Protein AF-A0A9E2RRW8-F1 (afdb_monomer)

Structure (mmCIF, N/CA/C/O backbone):
data_AF-A0A9E2RRW8-F1
#
_entry.id   AF-A0A9E2RRW8-F1
#
loop_
_atom_site.group_PDB
_atom_site.id
_atom_site.type_symbol
_atom_site.label_atom_id
_atom_site.label_alt_id
_atom_site.label_comp_id
_atom_site.label_asym_id
_atom_site.label_entity_id
_atom_site.label_seq_id
_atom_site.pdbx_PDB_ins_code
_atom_site.Cartn_x
_atom_site.Cartn_y
_atom_site.Cartn_z
_atom_site.occupancy
_atom_site.B_iso_or_equiv
_atom_site.auth_seq_id
_atom_site.auth_comp_id
_atom_site.auth_asym_id
_atom_site.auth_atom_id
_atom_site.pdbx_PDB_model_num
ATOM 1 N N . MET A 1 1 ? -9.088 4.750 24.047 1.00 45.56 1 MET A N 1
ATOM 2 C CA . MET A 1 1 ? -8.202 5.749 23.419 1.00 45.56 1 MET A CA 1
ATOM 3 C C . MET A 1 1 ? -8.628 5.926 21.975 1.00 45.56 1 MET A C 1
ATOM 5 O O . MET A 1 1 ? -8.613 4.964 21.215 1.00 45.56 1 MET A O 1
ATOM 9 N N . GLN A 1 2 ? -9.127 7.110 21.627 1.00 54.91 2 GLN A N 1
ATOM 10 C CA . GLN A 1 2 ? -9.438 7.444 20.241 1.00 54.91 2 GLN A CA 1
ATOM 11 C C . GLN A 1 2 ? -8.102 7.643 19.518 1.00 54.91 2 GLN A C 1
ATOM 13 O O . GLN A 1 2 ? -7.279 8.427 19.978 1.00 54.91 2 GLN A O 1
ATOM 18 N N . LEU A 1 3 ? -7.857 6.900 18.434 1.00 60.56 3 LEU A N 1
ATOM 19 C CA . LEU A 1 3 ? -6.721 7.168 17.545 1.00 60.56 3 LEU A CA 1
ATOM 20 C C . LEU A 1 3 ? -6.702 8.665 17.210 1.00 60.56 3 LEU A C 1
ATOM 22 O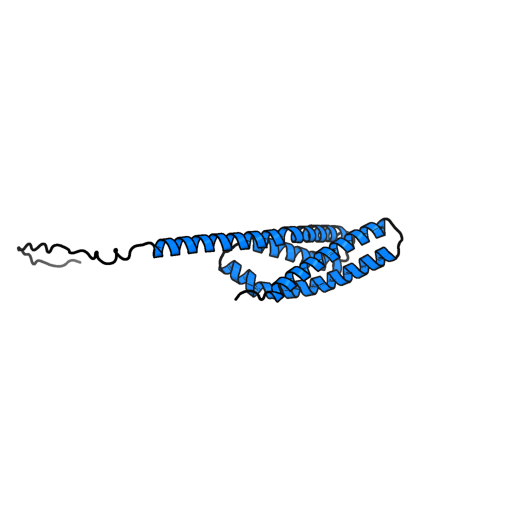 O . LEU A 1 3 ? -7.705 9.173 16.698 1.00 60.56 3 LEU A O 1
ATOM 26 N N . LYS A 1 4 ? -5.593 9.349 17.527 1.00 74.19 4 LYS A N 1
ATOM 27 C CA . LYS A 1 4 ? -5.417 10.781 17.247 1.00 74.19 4 LYS A CA 1
ATOM 28 C C . LYS A 1 4 ? -5.732 11.032 15.770 1.00 74.19 4 LYS A C 1
ATOM 30 O O . LYS A 1 4 ? -5.293 10.263 14.913 1.00 74.19 4 LYS A O 1
ATOM 35 N N . LYS A 1 5 ? -6.505 12.086 15.473 1.00 78.88 5 LYS A N 1
ATOM 36 C CA . LYS A 1 5 ? -6.924 12.419 14.097 1.00 78.88 5 LYS A CA 1
ATOM 37 C C . LYS A 1 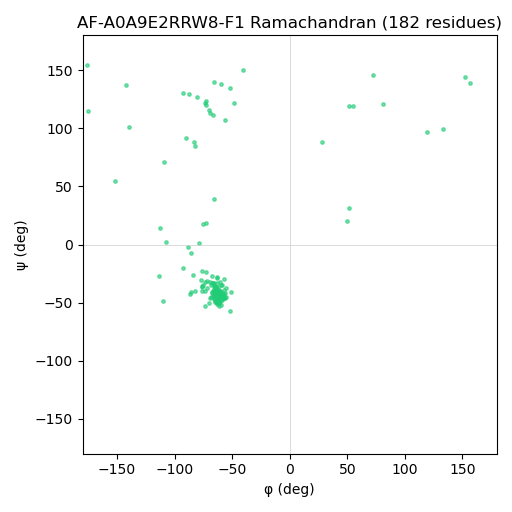5 ? -5.728 12.465 13.142 1.00 78.88 5 LYS A C 1
ATOM 39 O O . LYS A 1 5 ? -5.820 11.890 12.064 1.00 78.88 5 LYS A O 1
ATOM 44 N N . SER A 1 6 ? -4.605 13.032 13.583 1.00 82.44 6 SER A N 1
ATOM 45 C CA . SER A 1 6 ? -3.372 13.136 12.797 1.00 82.44 6 SER A CA 1
ATOM 46 C C . SER A 1 6 ? -2.866 11.778 12.310 1.00 82.44 6 SER A C 1
ATOM 48 O O . SER A 1 6 ? -2.613 11.623 11.128 1.00 82.44 6 SER A O 1
ATOM 50 N N . PHE A 1 7 ? -2.831 10.756 13.171 1.00 84.62 7 PHE A N 1
ATOM 51 C CA . PHE A 1 7 ? -2.356 9.422 12.782 1.00 84.62 7 PHE A CA 1
ATOM 52 C C . PHE A 1 7 ? -3.263 8.754 11.740 1.00 84.62 7 PHE A C 1
ATOM 54 O O . PHE A 1 7 ? -2.788 8.086 10.827 1.00 84.62 7 PHE A O 1
ATOM 61 N N . ARG A 1 8 ? -4.583 8.967 11.833 1.00 84.38 8 ARG A N 1
ATOM 62 C CA . ARG A 1 8 ? -5.527 8.467 10.820 1.00 84.38 8 ARG A CA 1
ATOM 63 C C . ARG A 1 8 ? -5.317 9.150 9.473 1.00 84.38 8 ARG A C 1
ATOM 65 O O . ARG A 1 8 ? -5.325 8.475 8.452 1.00 84.38 8 ARG A O 1
ATOM 72 N N . VAL A 1 9 ? -5.124 10.470 9.487 1.00 87.06 9 VAL A N 1
ATOM 73 C CA . VAL A 1 9 ? -4.834 11.247 8.276 1.00 87.06 9 VAL A CA 1
ATOM 74 C C . VAL A 1 9 ? -3.514 10.791 7.659 1.00 87.06 9 VAL A C 1
ATOM 76 O O . VAL A 1 9 ? -3.482 10.571 6.458 1.00 87.06 9 VAL A O 1
ATOM 79 N N . SER A 1 10 ? -2.470 10.550 8.459 1.00 89.38 10 SER A N 1
ATOM 80 C CA . SER A 1 10 ? -1.188 10.033 7.966 1.00 89.38 10 SER A CA 1
ATOM 81 C C . SER A 1 10 ? -1.324 8.674 7.281 1.00 89.38 10 SER A C 1
ATOM 83 O O . SER A 1 10 ? -0.756 8.485 6.212 1.00 89.38 10 SER A O 1
ATOM 85 N N . ILE A 1 11 ? -2.112 7.747 7.841 1.00 88.50 11 ILE A N 1
ATOM 86 C CA . ILE A 1 11 ? -2.381 6.452 7.195 1.00 88.50 11 ILE A CA 1
ATOM 87 C C . ILE A 1 11 ? -3.085 6.660 5.852 1.00 88.50 11 ILE A C 1
ATOM 89 O O . ILE A 1 11 ? -2.655 6.107 4.844 1.00 88.50 11 ILE A O 1
ATOM 93 N N . TYR A 1 12 ? -4.149 7.465 5.814 1.00 88.56 12 TYR A N 1
ATOM 94 C CA . TYR A 1 12 ? -4.888 7.703 4.571 1.00 88.56 12 TYR A CA 1
ATOM 95 C C . TYR A 1 12 ? -4.039 8.414 3.519 1.00 88.56 12 TYR A C 1
ATOM 97 O O . TYR A 1 12 ? -4.092 8.036 2.354 1.00 88.56 12 TYR A O 1
ATOM 105 N N . ALA A 1 13 ? -3.224 9.385 3.929 1.00 91.69 13 ALA A N 1
ATOM 106 C CA . ALA A 1 13 ? -2.286 10.067 3.052 1.00 91.69 13 ALA A CA 1
ATOM 107 C C . ALA A 1 13 ? -1.246 9.091 2.487 1.00 91.69 13 ALA A C 1
ATOM 109 O O . ALA A 1 13 ? -1.032 9.083 1.281 1.00 91.69 13 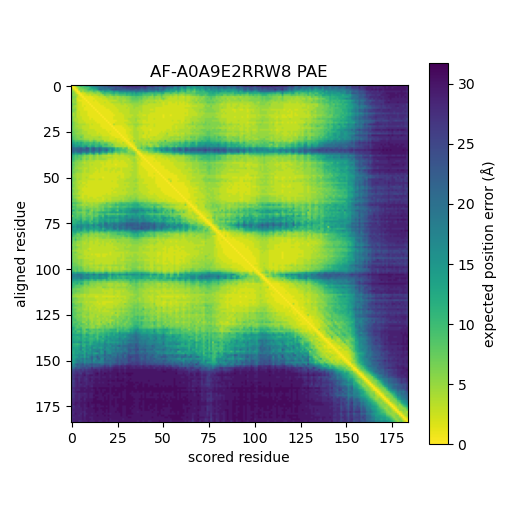ALA A O 1
ATOM 110 N N . ALA A 1 14 ? -0.663 8.221 3.320 1.00 92.50 14 ALA A N 1
ATOM 111 C CA . ALA A 1 14 ? 0.299 7.220 2.864 1.00 92.50 14 ALA A CA 1
ATOM 112 C C . ALA A 1 14 ? -0.324 6.280 1.820 1.00 92.50 14 ALA A C 1
ATOM 114 O O . ALA A 1 14 ? 0.204 6.158 0.719 1.00 92.50 14 ALA A O 1
ATOM 115 N N . PHE A 1 15 ? -1.484 5.680 2.115 1.00 90.06 15 PHE A N 1
ATOM 116 C CA . PHE A 1 15 ? -2.171 4.796 1.165 1.00 90.06 15 PHE A CA 1
ATOM 117 C C . PHE A 1 15 ? -2.603 5.518 -0.118 1.00 90.06 15 PHE A C 1
ATOM 119 O O . PHE A 1 15 ? -2.520 4.931 -1.198 1.00 90.06 15 PHE A O 1
ATOM 126 N N . ALA A 1 16 ? -3.021 6.784 -0.028 1.00 91.94 16 ALA A N 1
ATOM 127 C CA . ALA A 1 16 ? -3.329 7.594 -1.201 1.00 91.94 16 ALA A CA 1
ATOM 128 C C . ALA A 1 16 ? -2.077 7.804 -2.065 1.00 91.94 16 ALA A C 1
ATOM 130 O O . ALA A 1 16 ? -2.107 7.497 -3.251 1.00 91.94 16 ALA A O 1
ATOM 131 N N . VAL A 1 17 ? -0.958 8.235 -1.475 1.00 93.56 17 VAL A N 1
ATOM 132 C CA . VAL A 1 17 ? 0.304 8.445 -2.204 1.00 93.56 17 VAL A CA 1
ATOM 133 C C . VAL A 1 17 ? 0.817 7.142 -2.821 1.00 93.56 17 VAL A C 1
ATOM 135 O O . VAL A 1 17 ? 1.208 7.149 -3.984 1.00 93.56 17 VAL A O 1
ATOM 138 N N . LEU A 1 18 ? 0.755 6.012 -2.109 1.00 92.62 18 LEU A N 1
ATOM 139 C CA . LEU A 1 18 ? 1.090 4.684 -2.647 1.00 92.62 18 LEU A CA 1
ATOM 140 C C . LEU A 1 18 ? 0.240 4.330 -3.875 1.00 92.62 18 LEU A C 1
ATOM 142 O O . LEU A 1 18 ? 0.770 3.885 -4.891 1.00 92.62 18 LEU A O 1
ATOM 146 N N . SER A 1 19 ? -1.068 4.573 -3.798 1.00 91.00 19 SER A N 1
ATOM 147 C CA . SER A 1 19 ? -1.999 4.259 -4.886 1.00 91.00 19 SER A CA 1
ATOM 148 C C . SER A 1 19 ? -1.778 5.163 -6.100 1.00 91.00 19 SER A C 1
ATOM 150 O O . SER A 1 19 ? -1.701 4.670 -7.223 1.00 91.00 19 SER A O 1
ATOM 152 N N . LEU A 1 20 ? -1.628 6.476 -5.883 1.00 93.38 20 LEU A N 1
ATOM 153 C CA . LEU A 1 20 ? -1.371 7.433 -6.961 1.00 93.38 20 LEU A CA 1
ATOM 154 C C . LEU A 1 20 ? -0.012 7.181 -7.616 1.00 93.38 20 LEU A C 1
ATOM 156 O O . LEU A 1 20 ? 0.058 7.089 -8.836 1.00 93.38 20 LEU A O 1
ATOM 160 N N . SER A 1 21 ? 1.053 7.024 -6.828 1.00 93.81 21 SER A N 1
ATOM 161 C CA . SER A 1 21 ? 2.393 6.746 -7.366 1.00 93.81 21 SER A CA 1
ATOM 162 C C . SER A 1 21 ? 2.431 5.438 -8.158 1.00 93.81 21 SER A C 1
ATOM 164 O O . SER A 1 21 ? 3.017 5.411 -9.236 1.00 93.81 21 SER A O 1
ATOM 166 N N . GLY A 1 22 ? 1.750 4.383 -7.692 1.00 89.31 22 GLY A N 1
ATOM 167 C CA . GLY A 1 22 ? 1.636 3.121 -8.427 1.00 89.31 22 GLY A CA 1
ATOM 168 C C . GLY A 1 22 ? 0.856 3.256 -9.741 1.00 89.31 22 GLY A C 1
ATOM 169 O O . GLY A 1 22 ? 1.284 2.733 -10.768 1.00 89.31 22 GLY A O 1
ATOM 170 N N . ALA A 1 23 ? -0.252 4.004 -9.742 1.00 91.06 23 ALA A N 1
ATOM 171 C CA . ALA A 1 23 ? -1.049 4.245 -10.946 1.00 91.06 23 ALA A CA 1
ATOM 172 C C . ALA A 1 23 ? -0.293 5.081 -11.993 1.00 91.06 23 ALA A C 1
ATOM 174 O O . ALA A 1 23 ? -0.292 4.739 -13.176 1.00 91.06 23 ALA A O 1
ATOM 175 N N . VAL A 1 24 ? 0.389 6.148 -11.560 1.00 92.12 24 VAL A N 1
ATOM 176 C CA . VAL A 1 24 ? 1.210 6.987 -12.449 1.00 92.12 24 VAL A CA 1
ATOM 177 C C . VAL A 1 24 ? 2.402 6.192 -12.977 1.00 92.12 24 VAL A C 1
ATOM 179 O O . VAL A 1 24 ? 2.711 6.288 -14.162 1.00 92.12 24 VAL A O 1
ATOM 182 N N . TRP A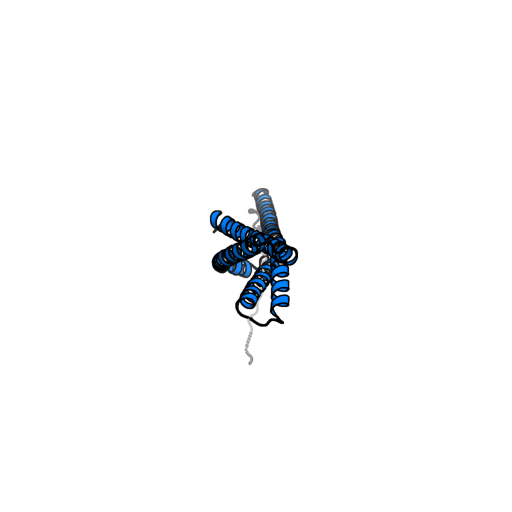 1 25 ? 3.036 5.362 -12.142 1.00 92.44 25 TRP A N 1
ATOM 183 C CA . TRP A 1 25 ? 4.100 4.460 -12.581 1.00 92.44 25 TRP A CA 1
ATOM 184 C C . TRP A 1 25 ? 3.619 3.491 -13.666 1.00 92.44 25 TRP A C 1
ATOM 186 O O . TRP A 1 25 ? 4.282 3.361 -14.690 1.00 92.44 25 TRP A O 1
ATOM 196 N N . PHE A 1 26 ? 2.458 2.854 -13.477 1.00 89.00 26 PHE A N 1
ATOM 197 C CA . PHE A 1 26 ? 1.888 1.928 -14.458 1.00 89.00 26 PHE A CA 1
ATOM 198 C C . PHE A 1 26 ? 1.631 2.618 -15.802 1.00 89.00 26 PHE A C 1
ATOM 200 O O . PHE A 1 26 ? 2.025 2.100 -16.846 1.00 89.00 26 PHE A O 1
ATOM 207 N N . LEU A 1 27 ? 1.041 3.819 -15.773 1.00 88.94 27 LEU A N 1
ATOM 208 C CA . LEU A 1 27 ? 0.795 4.614 -16.975 1.00 88.94 27 LEU A CA 1
ATOM 209 C C . LEU A 1 27 ? 2.102 5.023 -17.671 1.00 88.94 27 LEU A C 1
ATOM 211 O O . LEU A 1 27 ? 2.217 4.898 -18.887 1.00 88.94 27 LEU A O 1
ATOM 215 N N . ALA A 1 28 ? 3.101 5.469 -16.906 1.00 88.00 28 ALA A N 1
ATOM 216 C CA . ALA A 1 28 ? 4.403 5.844 -17.446 1.00 88.00 28 ALA A CA 1
ATOM 217 C C . ALA A 1 28 ? 5.143 4.642 -18.047 1.00 88.00 28 ALA A C 1
ATOM 219 O O . ALA A 1 28 ? 5.731 4.760 -19.119 1.00 88.00 28 ALA A O 1
ATOM 220 N N . ASN A 1 29 ? 5.077 3.478 -17.395 1.00 85.81 29 ASN A N 1
ATOM 221 C CA . ASN A 1 29 ? 5.683 2.251 -17.898 1.00 85.81 29 ASN A CA 1
ATOM 222 C C . ASN A 1 29 ? 5.013 1.786 -19.199 1.00 85.81 29 ASN A C 1
ATOM 224 O O . ASN A 1 29 ? 5.710 1.448 -20.149 1.00 85.81 29 ASN A O 1
ATOM 228 N N . TRP A 1 30 ? 3.681 1.847 -19.270 1.00 85.69 30 TRP A N 1
ATOM 229 C CA . TRP A 1 30 ? 2.931 1.562 -20.495 1.00 85.69 30 TRP A CA 1
ATOM 230 C C . TRP A 1 30 ? 3.312 2.512 -21.638 1.00 85.69 30 TRP A C 1
ATOM 232 O O . TRP A 1 30 ? 3.566 2.088 -22.763 1.00 85.69 30 TRP A O 1
ATOM 242 N N . GLN A 1 31 ? 3.408 3.811 -21.352 1.00 86.81 31 GLN A N 1
ATOM 243 C CA . GLN A 1 31 ? 3.722 4.817 -22.363 1.00 86.81 31 GLN A CA 1
ATOM 244 C C . GLN A 1 31 ? 5.186 4.764 -22.832 1.00 86.81 31 GLN A C 1
ATOM 246 O O . GLN A 1 31 ? 5.466 5.042 -24.001 1.00 86.81 31 GLN A O 1
ATOM 251 N N . LYS A 1 32 ? 6.114 4.362 -21.953 1.00 81.62 32 LYS A N 1
ATOM 252 C CA . LYS A 1 32 ? 7.518 4.078 -22.292 1.00 81.62 32 LYS A CA 1
ATOM 253 C C . LYS A 1 32 ? 7.639 2.957 -23.329 1.00 81.62 32 LYS A C 1
ATOM 255 O O . LYS A 1 32 ? 8.545 2.992 -24.151 1.00 81.62 32 LYS A O 1
ATOM 260 N N . ASP A 1 33 ? 6.756 1.963 -23.293 1.00 78.88 33 ASP A N 1
ATOM 261 C CA . ASP A 1 33 ? 6.792 0.856 -24.257 1.00 78.88 33 ASP A CA 1
ATOM 262 C C . ASP A 1 33 ? 6.235 1.267 -25.634 1.00 78.88 33 ASP A C 1
ATOM 264 O O . ASP A 1 33 ? 6.612 0.689 -26.650 1.00 78.88 33 ASP A O 1
ATOM 268 N N . LEU A 1 34 ? 5.397 2.309 -25.684 1.00 79.25 34 LEU A N 1
ATOM 269 C CA . LEU A 1 34 ? 4.825 2.860 -26.920 1.00 79.25 34 LEU A CA 1
ATOM 270 C C . LEU A 1 34 ? 5.641 4.012 -27.528 1.00 79.25 34 LEU A C 1
ATOM 272 O O . LEU A 1 34 ? 5.456 4.341 -28.697 1.00 79.25 34 LEU A O 1
ATOM 276 N N . SER A 1 35 ? 6.503 4.669 -26.747 1.00 73.88 35 SER A N 1
ATOM 277 C CA . SER A 1 35 ? 7.244 5.861 -27.176 1.00 73.88 35 SER A CA 1
ATOM 278 C C . SER A 1 35 ? 8.669 5.884 -26.622 1.00 73.88 35 SER A C 1
ATOM 280 O O . SER A 1 35 ? 8.889 5.646 -25.440 1.00 73.88 35 SER A O 1
ATOM 282 N N . THR A 1 36 ? 9.648 6.253 -27.451 1.00 68.31 36 THR A N 1
ATOM 283 C CA . THR A 1 36 ? 11.077 6.364 -27.085 1.00 68.31 36 THR A CA 1
ATOM 284 C C . THR A 1 36 ? 11.417 7.613 -26.254 1.00 68.31 36 THR A C 1
ATOM 286 O O . THR A 1 36 ? 12.576 8.007 -26.161 1.00 68.31 36 THR A O 1
ATOM 289 N N . GLY A 1 37 ? 10.422 8.260 -25.641 1.00 72.94 37 GLY A N 1
ATOM 290 C CA . GLY A 1 37 ? 10.608 9.505 -24.896 1.00 72.94 37 GLY A CA 1
ATOM 291 C C . GLY A 1 37 ? 11.305 9.300 -23.547 1.00 72.94 37 GLY A C 1
ATOM 292 O O . GLY A 1 37 ? 10.774 8.624 -22.666 1.00 72.94 37 GLY A O 1
ATOM 293 N N . GLU A 1 38 ? 12.443 9.970 -23.348 1.00 84.75 38 GLU A N 1
ATOM 294 C CA . GLU A 1 38 ? 13.230 9.971 -22.100 1.00 84.75 38 GLU A CA 1
ATOM 295 C C . GLU A 1 38 ? 12.411 10.430 -20.874 1.00 84.75 38 GLU A C 1
ATOM 297 O O . GLU A 1 38 ? 12.590 9.935 -19.760 1.00 84.75 38 GLU A O 1
ATOM 302 N N . ILE A 1 39 ? 11.421 11.304 -21.093 1.00 88.00 39 ILE A N 1
ATOM 303 C CA . ILE A 1 39 ? 10.50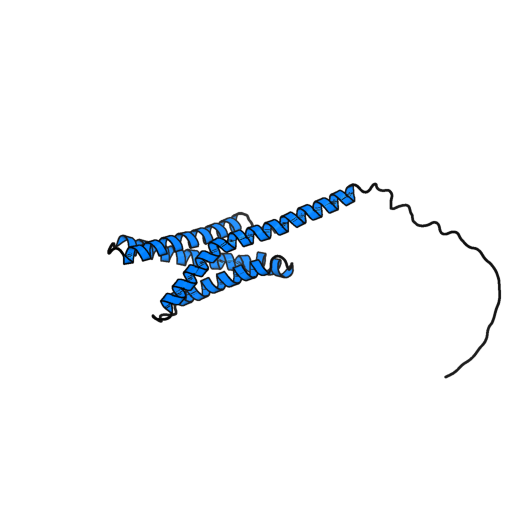8 11.812 -20.058 1.00 88.00 39 ILE A CA 1
ATOM 304 C C . ILE A 1 39 ? 9.760 10.664 -19.360 1.00 88.00 39 ILE A C 1
ATOM 306 O O . ILE A 1 39 ? 9.661 10.652 -18.134 1.00 88.00 39 ILE A O 1
ATOM 310 N N . TRP A 1 40 ? 9.263 9.668 -20.102 1.00 88.50 40 TRP A N 1
ATOM 311 C CA . TRP A 1 40 ? 8.496 8.560 -19.515 1.00 88.50 40 TRP A CA 1
ATOM 312 C C . TRP A 1 40 ? 9.367 7.641 -18.659 1.00 88.50 40 TRP A C 1
ATOM 314 O O . TRP A 1 40 ? 8.905 7.141 -17.632 1.00 88.50 40 TRP A O 1
ATOM 324 N N . GLN A 1 41 ? 10.642 7.479 -19.026 1.00 87.62 41 GLN A N 1
ATOM 325 C CA . GLN A 1 41 ? 11.615 6.756 -18.207 1.00 87.62 41 GLN A CA 1
ATOM 326 C C . GLN A 1 41 ? 11.881 7.485 -16.887 1.00 87.62 41 GLN A C 1
ATOM 328 O O . GLN A 1 41 ? 11.840 6.863 -15.825 1.00 87.62 41 GLN A O 1
ATOM 333 N N . GLN A 1 42 ? 12.085 8.805 -16.935 1.00 90.31 42 GLN A N 1
ATOM 334 C CA . GLN A 1 42 ? 12.298 9.621 -15.737 1.00 90.31 42 GLN A CA 1
ATOM 335 C C . GLN A 1 42 ? 11.065 9.627 -14.824 1.00 90.31 42 GLN A C 1
ATOM 337 O O . GLN A 1 42 ? 11.195 9.472 -13.609 1.00 90.31 42 GLN A O 1
ATOM 342 N N . VAL A 1 43 ? 9.858 9.748 -15.387 1.00 91.44 43 VAL A N 1
ATOM 343 C CA . VAL A 1 43 ? 8.607 9.677 -14.615 1.00 91.44 43 VAL A CA 1
ATOM 344 C C . VAL A 1 43 ? 8.464 8.310 -13.948 1.00 91.44 43 VAL A C 1
ATOM 346 O O . VAL A 1 43 ? 8.194 8.256 -12.748 1.00 91.44 43 VAL A O 1
ATOM 349 N N . ALA A 1 44 ? 8.693 7.212 -14.674 1.00 89.44 44 ALA A N 1
ATOM 350 C CA . ALA A 1 44 ? 8.641 5.871 -14.097 1.00 89.44 44 ALA A CA 1
ATOM 351 C C . ALA A 1 44 ? 9.670 5.704 -12.962 1.00 89.44 44 ALA A C 1
ATOM 353 O O . ALA A 1 44 ? 9.324 5.229 -11.882 1.00 89.44 44 ALA A O 1
ATOM 354 N N . ALA A 1 45 ? 10.913 6.156 -13.144 1.00 90.69 45 ALA A N 1
ATOM 355 C CA . ALA A 1 45 ? 11.936 6.082 -12.100 1.00 90.69 45 ALA A CA 1
ATOM 356 C C . ALA A 1 45 ? 11.558 6.899 -10.848 1.00 90.69 45 ALA A C 1
ATOM 358 O O . ALA A 1 45 ? 11.593 6.383 -9.727 1.00 90.69 45 ALA A O 1
ATOM 359 N N . ASN A 1 46 ? 11.121 8.148 -11.031 1.00 93.19 46 ASN A N 1
ATOM 360 C CA . ASN A 1 46 ? 10.735 9.035 -9.932 1.00 93.19 46 ASN A CA 1
ATOM 361 C C . ASN A 1 46 ? 9.511 8.517 -9.169 1.00 93.19 46 ASN A C 1
ATOM 363 O O . ASN A 1 46 ? 9.493 8.535 -7.937 1.00 93.19 46 ASN A O 1
ATOM 367 N N . MET A 1 47 ? 8.497 8.017 -9.880 1.00 93.06 47 MET A N 1
ATOM 368 C CA . MET A 1 47 ? 7.318 7.434 -9.241 1.00 93.06 47 MET A CA 1
ATOM 369 C C . MET A 1 47 ? 7.663 6.168 -8.466 1.00 93.06 47 MET A C 1
ATOM 371 O O . MET A 1 47 ? 7.147 5.991 -7.366 1.00 93.06 47 MET A O 1
ATOM 375 N N . LEU A 1 48 ? 8.568 5.326 -8.977 1.00 92.06 48 LEU A N 1
ATOM 376 C CA . LEU A 1 48 ? 9.015 4.129 -8.266 1.00 92.06 48 LEU A CA 1
ATOM 377 C C . LEU A 1 48 ? 9.767 4.482 -6.974 1.00 92.06 48 LEU A C 1
ATOM 379 O O . LEU A 1 48 ? 9.543 3.855 -5.939 1.00 92.06 48 LEU A O 1
ATOM 383 N N . MET A 1 49 ? 10.601 5.525 -7.006 1.00 93.62 49 MET A N 1
ATOM 384 C CA . MET A 1 49 ? 11.300 6.043 -5.827 1.00 93.62 49 MET A CA 1
ATOM 385 C C . MET A 1 49 ? 10.322 6.579 -4.769 1.00 93.62 49 MET A C 1
ATOM 387 O O . MET A 1 49 ? 10.418 6.208 -3.597 1.00 93.62 49 MET A O 1
ATOM 391 N N . ILE A 1 50 ? 9.345 7.403 -5.172 1.00 94.75 50 ILE A N 1
ATOM 392 C CA . ILE A 1 50 ? 8.303 7.913 -4.263 1.00 94.75 50 ILE A CA 1
ATOM 393 C C . ILE A 1 50 ? 7.462 6.761 -3.706 1.00 94.75 50 ILE A C 1
ATOM 395 O O . ILE A 1 50 ? 7.162 6.740 -2.509 1.00 94.75 50 ILE A O 1
ATOM 399 N N . HIS A 1 51 ? 7.106 5.789 -4.546 1.00 94.69 51 HIS A N 1
ATOM 400 C CA . HIS A 1 51 ? 6.329 4.620 -4.152 1.00 94.69 51 HIS A CA 1
ATOM 401 C C . HIS A 1 51 ? 7.074 3.790 -3.103 1.00 94.69 51 HIS A C 1
ATOM 403 O O . HIS A 1 51 ? 6.528 3.523 -2.034 1.00 94.69 51 HIS A O 1
ATOM 409 N N . GLY A 1 52 ? 8.343 3.456 -3.360 1.00 92.50 52 GLY A N 1
ATOM 410 C CA . GLY A 1 52 ? 9.197 2.719 -2.428 1.00 92.50 52 GLY A CA 1
ATOM 411 C C . GLY A 1 52 ? 9.400 3.455 -1.101 1.00 92.50 52 GLY A C 1
ATOM 412 O O . GLY A 1 52 ? 9.215 2.865 -0.036 1.00 92.50 52 GLY A O 1
ATOM 413 N N . GLY A 1 53 ? 9.692 4.760 -1.139 1.00 94.31 53 GLY A N 1
ATOM 414 C CA . GLY A 1 53 ? 9.831 5.576 0.072 1.00 94.31 53 GLY A CA 1
ATOM 415 C C . GLY A 1 53 ? 8.538 5.642 0.894 1.00 94.31 53 GLY A C 1
ATOM 416 O O . GLY A 1 53 ? 8.544 5.461 2.113 1.00 94.31 53 GLY A O 1
ATOM 417 N N . THR A 1 54 ? 7.398 5.815 0.222 1.00 94.19 54 THR A N 1
ATOM 418 C CA . THR A 1 54 ? 6.080 5.829 0.872 1.00 94.19 54 THR A CA 1
ATOM 419 C C . THR A 1 54 ? 5.707 4.447 1.419 1.00 94.19 54 THR A C 1
ATOM 421 O O . THR A 1 54 ? 5.115 4.362 2.494 1.00 94.19 54 THR A O 1
ATOM 424 N N . ALA A 1 55 ? 6.093 3.360 0.744 1.00 93.25 55 ALA A N 1
ATOM 425 C CA . ALA A 1 55 ? 5.884 1.992 1.217 1.00 93.25 55 ALA A CA 1
ATOM 426 C C . ALA A 1 55 ? 6.578 1.743 2.563 1.00 93.25 55 ALA A C 1
ATOM 428 O O . ALA A 1 55 ? 5.968 1.177 3.471 1.00 93.25 55 ALA A O 1
ATOM 429 N N . MET A 1 56 ? 7.808 2.237 2.738 1.00 94.12 56 MET A N 1
ATOM 430 C CA . MET A 1 56 ? 8.524 2.141 4.017 1.00 94.12 56 MET A CA 1
ATOM 431 C C . MET A 1 56 ? 7.791 2.891 5.136 1.00 94.12 56 MET A C 1
ATOM 433 O O . MET A 1 56 ? 7.604 2.356 6.230 1.00 94.12 56 MET A O 1
ATOM 437 N N . LEU A 1 57 ? 7.295 4.101 4.857 1.00 93.56 57 LEU A N 1
ATOM 438 C CA . LEU A 1 57 ? 6.478 4.853 5.815 1.00 93.56 57 LEU A CA 1
ATOM 439 C C . LEU A 1 57 ? 5.170 4.123 6.152 1.00 93.56 57 LEU A C 1
ATOM 441 O O . LEU A 1 57 ? 4.777 4.062 7.318 1.00 93.56 57 LEU A O 1
ATOM 445 N N . ALA A 1 58 ? 4.504 3.537 5.156 1.00 92.00 58 ALA A N 1
ATOM 446 C CA . ALA A 1 58 ? 3.282 2.771 5.368 1.00 92.00 58 ALA A CA 1
ATOM 447 C C . ALA A 1 58 ? 3.527 1.530 6.236 1.00 92.00 58 ALA A C 1
ATOM 449 O O . ALA A 1 58 ? 2.730 1.270 7.135 1.00 92.00 58 ALA A O 1
ATOM 450 N N . LEU A 1 59 ? 4.641 0.815 6.047 1.00 92.12 59 LEU A N 1
ATOM 451 C CA . LEU A 1 59 ? 5.034 -0.310 6.902 1.00 92.12 59 LEU A CA 1
ATOM 452 C C . LEU A 1 59 ? 5.183 0.102 8.370 1.00 92.12 59 LEU A C 1
ATOM 454 O O . LEU A 1 59 ? 4.650 -0.575 9.251 1.00 92.12 59 LEU A O 1
ATOM 458 N N . LEU A 1 60 ? 5.834 1.238 8.640 1.00 91.94 60 LEU A N 1
ATOM 459 C CA . LEU A 1 60 ? 5.963 1.775 9.999 1.00 91.94 60 LEU A CA 1
ATOM 460 C C . LEU A 1 60 ? 4.594 2.115 10.607 1.00 91.94 60 LEU A C 1
ATOM 462 O O . LEU A 1 60 ? 4.305 1.757 11.752 1.00 91.94 60 LEU A O 1
ATOM 466 N N . LEU A 1 61 ? 3.721 2.768 9.833 1.00 89.94 61 LEU A N 1
ATOM 467 C CA . LEU A 1 61 ? 2.371 3.127 10.274 1.00 89.94 61 LEU A CA 1
ATOM 468 C C . LEU A 1 61 ? 1.497 1.890 10.531 1.00 89.94 61 LEU A C 1
ATOM 470 O O . LEU A 1 61 ? 0.782 1.846 11.535 1.00 89.94 61 LEU A O 1
ATOM 474 N N . ILE A 1 62 ? 1.562 0.878 9.662 1.00 87.88 62 ILE A N 1
ATOM 475 C CA . ILE A 1 62 ? 0.861 -0.402 9.830 1.00 87.88 62 ILE A CA 1
ATOM 476 C C . ILE A 1 62 ? 1.386 -1.120 11.076 1.00 87.88 62 ILE A C 1
ATOM 478 O O . ILE A 1 62 ? 0.583 -1.562 11.898 1.00 87.88 62 ILE A O 1
ATOM 482 N N . GLY A 1 63 ? 2.707 -1.170 11.271 1.00 86.69 63 GLY A N 1
ATOM 483 C CA . GLY A 1 63 ? 3.334 -1.740 12.465 1.00 86.69 63 GLY A CA 1
ATOM 484 C C . GLY A 1 63 ? 2.821 -1.098 13.756 1.00 86.69 63 GLY A C 1
ATOM 485 O O . GLY A 1 63 ? 2.415 -1.795 14.686 1.00 86.69 63 GLY A O 1
ATOM 486 N N . ALA A 1 64 ? 2.722 0.233 13.781 1.00 86.44 64 ALA A N 1
ATOM 487 C CA . ALA A 1 64 ? 2.147 0.973 14.904 1.00 86.44 64 ALA A CA 1
ATOM 488 C C . ALA A 1 64 ? 0.629 0.743 15.080 1.00 86.44 64 ALA A C 1
ATOM 490 O O . ALA A 1 64 ? 0.099 0.849 16.190 1.00 86.44 64 ALA A O 1
ATOM 491 N N . LEU A 1 65 ? -0.092 0.410 14.004 1.00 83.69 65 LEU A N 1
ATOM 492 C CA . LEU A 1 65 ? -1.536 0.167 14.026 1.00 83.69 65 LEU A CA 1
ATOM 493 C C . LEU A 1 65 ? -1.901 -1.208 14.617 1.00 83.69 65 LEU A C 1
ATOM 495 O O . LEU A 1 65 ? -2.959 -1.335 15.243 1.00 83.69 65 LEU A O 1
ATOM 499 N N . ILE A 1 66 ? -1.039 -2.219 14.467 1.00 81.19 66 ILE A N 1
ATOM 500 C CA . ILE A 1 66 ? -1.258 -3.597 14.949 1.00 81.19 66 ILE A CA 1
ATOM 501 C C . ILE A 1 66 ? -1.658 -3.659 16.441 1.00 81.19 66 ILE A C 1
ATOM 503 O O . ILE A 1 66 ? -2.746 -4.173 16.735 1.00 81.19 66 ILE A O 1
ATOM 507 N N . PRO A 1 67 ? -0.881 -3.121 17.406 1.00 78.31 67 PRO A N 1
ATOM 508 C CA . PRO A 1 67 ? -1.221 -3.224 18.830 1.00 78.31 67 PRO A CA 1
ATOM 509 C C . PRO A 1 67 ? -2.498 -2.456 19.198 1.00 78.31 67 PRO A C 1
ATOM 511 O O . PRO A 1 67 ? -3.263 -2.881 20.066 1.00 78.31 67 PRO A O 1
ATOM 514 N N . VAL A 1 68 ? -2.766 -1.337 18.520 1.00 75.81 68 VAL A N 1
ATOM 515 C CA . VAL A 1 68 ? -3.878 -0.437 18.857 1.00 75.81 68 VAL A CA 1
ATOM 516 C C . VAL A 1 68 ? -5.208 -0.928 18.282 1.00 75.81 68 VAL A C 1
ATOM 518 O O . VAL A 1 68 ? -6.248 -0.827 18.942 1.00 75.81 68 VAL A O 1
ATOM 521 N N . HIS A 1 69 ? -5.191 -1.437 17.050 1.00 78.06 69 HIS A N 1
ATOM 522 C CA . HIS A 1 69 ? -6.396 -1.764 16.294 1.00 78.06 69 HIS A CA 1
ATOM 523 C C . HIS A 1 69 ? -6.595 -3.270 16.128 1.00 78.06 69 HIS A C 1
ATOM 525 O O . HIS A 1 69 ? -7.676 -3.776 16.439 1.00 78.06 69 HIS A O 1
ATOM 531 N N . LEU A 1 70 ? -5.556 -3.993 15.703 1.00 72.00 70 LEU A N 1
ATOM 532 C CA . LEU A 1 70 ? -5.666 -5.409 15.360 1.00 72.00 70 LEU A CA 1
ATOM 533 C C . LEU A 1 70 ? -5.810 -6.281 16.613 1.00 72.00 70 LEU A C 1
ATOM 535 O O . LEU A 1 70 ? -6.800 -6.999 16.736 1.00 72.00 70 LEU A O 1
ATOM 539 N N . LEU A 1 71 ? -4.906 -6.156 17.592 1.00 75.88 71 LEU A N 1
ATOM 540 C CA . LEU A 1 71 ? -4.969 -6.947 18.835 1.00 75.88 71 LEU A CA 1
ATOM 541 C C . LEU A 1 71 ? -6.268 -6.684 19.611 1.00 75.88 71 LEU A C 1
ATOM 543 O O . LEU A 1 71 ? -6.922 -7.603 20.111 1.00 75.88 71 LEU A O 1
ATOM 547 N N . ARG A 1 72 ? -6.686 -5.417 19.671 1.00 71.25 72 ARG A N 1
ATOM 548 C CA . ARG A 1 72 ? -7.919 -5.005 20.349 1.00 71.25 72 ARG A CA 1
ATOM 549 C C . ARG A 1 72 ? -9.174 -5.508 19.628 1.00 71.25 72 ARG A C 1
ATOM 551 O O . ARG A 1 72 ? -10.089 -6.013 20.283 1.00 71.25 72 ARG A O 1
ATOM 558 N N . GLY A 1 73 ? -9.229 -5.382 18.301 1.00 68.25 73 GLY A N 1
ATOM 559 C CA . GLY A 1 73 ? -10.340 -5.878 17.481 1.00 68.25 73 GLY A CA 1
ATOM 560 C C . GLY A 1 73 ? -10.469 -7.399 17.556 1.00 68.25 73 GLY A C 1
ATOM 561 O O . GLY A 1 73 ? -11.569 -7.928 17.752 1.00 68.25 73 GLY A O 1
ATOM 562 N N . TRP A 1 74 ? -9.330 -8.096 17.537 1.00 67.50 74 TRP A N 1
ATOM 563 C CA . TRP A 1 74 ? -9.263 -9.547 17.669 1.00 67.50 74 TRP A CA 1
ATOM 564 C C . TRP A 1 74 ? -9.781 -10.024 19.027 1.00 67.50 74 TRP A C 1
ATOM 566 O O . TRP A 1 74 ? -10.592 -10.956 19.076 1.00 67.50 74 TRP A O 1
ATOM 576 N N . ARG A 1 75 ? -9.389 -9.362 20.126 1.00 66.19 75 ARG A N 1
ATOM 577 C CA . ARG A 1 75 ? -9.847 -9.694 21.487 1.00 66.19 75 ARG A CA 1
ATOM 578 C C . ARG A 1 75 ? -11.337 -9.416 21.690 1.00 66.19 75 ARG A C 1
ATOM 580 O O . ARG A 1 75 ? -12.014 -10.185 22.358 1.00 66.19 75 ARG A O 1
ATOM 587 N N . SER A 1 76 ? -11.874 -8.391 21.029 1.00 66.62 76 SER A N 1
ATOM 588 C CA . SER A 1 76 ? -13.309 -8.071 21.041 1.00 66.62 76 SER A CA 1
ATOM 589 C C . SER A 1 76 ? -14.164 -8.960 20.114 1.00 66.62 76 SER A C 1
ATOM 591 O O . SER A 1 76 ? -15.366 -8.711 20.006 1.00 66.62 76 SER A O 1
ATOM 593 N N . ARG A 1 77 ? -13.570 -9.939 19.405 1.00 65.69 77 ARG A N 1
ATOM 594 C CA . ARG A 1 77 ? -14.195 -10.737 18.321 1.00 65.69 77 ARG A CA 1
ATOM 595 C C . ARG A 1 77 ? -14.918 -9.906 17.248 1.00 65.69 77 ARG A C 1
ATOM 597 O O . ARG A 1 77 ? -15.764 -10.430 16.531 1.00 65.69 77 ARG A O 1
ATOM 604 N N . ARG A 1 78 ? -14.604 -8.617 17.121 1.00 62.19 78 ARG A N 1
ATOM 605 C CA . ARG A 1 78 ? -15.344 -7.706 16.245 1.00 62.19 78 ARG A CA 1
ATOM 606 C C . ARG A 1 78 ? -14.675 -7.653 14.874 1.00 62.19 78 ARG A C 1
ATOM 608 O O . ARG A 1 78 ? -13.465 -7.463 14.802 1.00 62.19 78 ARG A O 1
ATOM 615 N N . ASN A 1 79 ? -15.468 -7.816 13.815 1.00 64.12 79 ASN A N 1
ATOM 616 C CA . ASN A 1 79 ? -15.077 -7.627 12.416 1.00 64.12 79 ASN A CA 1
ATOM 617 C C . ASN A 1 79 ? -13.790 -8.375 11.974 1.00 64.12 79 ASN A C 1
ATOM 619 O O . ASN A 1 79 ? -13.057 -7.896 11.105 1.00 64.12 79 ASN A O 1
ATOM 623 N N . ARG A 1 80 ? -13.514 -9.553 12.569 1.00 72.81 80 ARG A N 1
ATOM 624 C CA . ARG A 1 80 ? -12.274 -10.339 12.371 1.00 72.81 80 ARG A CA 1
ATOM 625 C C . ARG A 1 80 ? -12.011 -10.698 10.913 1.00 72.81 80 ARG A C 1
ATOM 627 O O . ARG A 1 80 ? -10.868 -10.635 10.487 1.00 72.81 80 ARG A O 1
ATOM 634 N N . VAL A 1 81 ? -13.060 -11.043 10.167 1.00 75.44 81 VAL A N 1
ATOM 635 C CA . VAL A 1 81 ? -12.945 -11.444 8.757 1.00 75.44 81 VAL A CA 1
ATOM 636 C C . VAL A 1 81 ? -12.413 -10.284 7.921 1.00 75.44 81 VAL A C 1
ATOM 638 O O . VAL A 1 81 ? -11.400 -10.427 7.249 1.00 75.44 81 VAL A O 1
ATOM 641 N N . SER A 1 82 ? -13.025 -9.104 8.034 1.00 79.75 82 SER A N 1
ATOM 642 C CA . SER A 1 82 ? -12.571 -7.933 7.276 1.00 79.75 82 SER A CA 1
ATOM 643 C C . SER A 1 82 ? -11.152 -7.493 7.666 1.00 79.75 82 SER A C 1
ATOM 645 O O . SER A 1 82 ? -10.377 -7.102 6.802 1.00 79.75 82 SER A O 1
ATOM 647 N N . GLY A 1 83 ? -10.789 -7.594 8.952 1.00 80.25 83 GLY A N 1
ATOM 648 C CA . GLY A 1 83 ? -9.433 -7.302 9.417 1.00 80.25 83 GLY A CA 1
ATOM 649 C C . GLY A 1 83 ? -8.408 -8.311 8.897 1.00 80.25 83 GLY A C 1
ATOM 650 O O . GLY A 1 83 ? -7.338 -7.907 8.456 1.00 80.25 83 GLY A O 1
ATOM 651 N N . ALA A 1 84 ? -8.748 -9.604 8.889 1.00 84.31 84 ALA A N 1
ATOM 652 C CA . ALA A 1 84 ? -7.897 -10.655 8.340 1.00 84.31 84 ALA A CA 1
ATOM 653 C C . ALA A 1 84 ? -7.657 -10.453 6.840 1.00 84.31 84 ALA A C 1
ATOM 655 O O . ALA A 1 84 ? -6.511 -10.495 6.414 1.00 84.31 84 ALA A O 1
ATOM 656 N N . VAL A 1 85 ? -8.698 -10.125 6.066 1.00 86.81 85 VAL A N 1
ATOM 657 C CA . VAL A 1 85 ? -8.568 -9.815 4.630 1.00 86.81 85 VAL A CA 1
ATOM 658 C C . VAL A 1 85 ? -7.592 -8.657 4.396 1.00 86.81 85 VAL A C 1
ATOM 660 O O . VAL A 1 85 ? -6.706 -8.768 3.550 1.00 86.81 85 VAL A O 1
ATOM 663 N N . VAL A 1 86 ? -7.701 -7.570 5.171 1.00 86.88 86 VAL A N 1
ATOM 664 C CA . VAL A 1 86 ? -6.786 -6.418 5.062 1.00 86.88 86 VAL A CA 1
ATOM 665 C C . VAL A 1 86 ? -5.350 -6.795 5.445 1.00 86.88 86 VAL A C 1
ATOM 667 O O . VAL A 1 86 ? -4.408 -6.342 4.799 1.00 86.88 86 VAL A O 1
ATOM 670 N N . VAL A 1 87 ? -5.154 -7.630 6.467 1.00 88.88 87 VAL A N 1
ATOM 671 C CA . VAL A 1 87 ? -3.814 -8.114 6.837 1.00 88.88 87 VAL A CA 1
ATOM 672 C C . VAL A 1 87 ? -3.234 -8.977 5.720 1.00 88.88 87 VAL A C 1
ATOM 674 O O . VAL A 1 87 ? -2.128 -8.702 5.269 1.00 88.88 87 VAL A O 1
ATOM 677 N N . THR A 1 88 ? -3.992 -9.952 5.219 1.00 90.81 88 THR A N 1
ATOM 678 C CA . THR A 1 88 ? -3.550 -10.861 4.156 1.00 90.81 88 THR A CA 1
ATOM 679 C C . THR A 1 88 ? -3.152 -10.105 2.894 1.00 90.81 88 THR A C 1
ATOM 681 O O . THR A 1 88 ? -2.072 -10.354 2.364 1.00 90.81 88 THR A O 1
ATOM 684 N N . ILE A 1 89 ? -3.964 -9.150 2.428 1.00 91.56 89 ILE A N 1
ATOM 685 C CA . ILE A 1 89 ? -3.636 -8.397 1.209 1.00 91.56 89 ILE A CA 1
ATOM 686 C C . ILE A 1 89 ? -2.376 -7.536 1.388 1.00 91.56 89 ILE A C 1
ATOM 688 O O . ILE A 1 89 ? -1.557 -7.455 0.477 1.00 91.56 89 ILE A O 1
ATOM 692 N N . ASN A 1 90 ? -2.162 -6.960 2.579 1.00 91.81 90 ASN A N 1
ATOM 693 C CA . ASN A 1 90 ? -0.927 -6.234 2.884 1.00 91.81 90 ASN A CA 1
ATOM 694 C C . ASN A 1 90 ? 0.278 -7.183 2.937 1.00 91.81 90 ASN A C 1
ATOM 696 O O . ASN A 1 90 ? 1.326 -6.857 2.392 1.00 91.81 90 ASN A O 1
ATOM 700 N N . THR A 1 91 ? 0.141 -8.375 3.524 1.00 92.81 91 THR A N 1
ATOM 701 C CA . THR A 1 91 ? 1.206 -9.389 3.514 1.00 92.81 91 THR A CA 1
ATOM 702 C C . THR A 1 91 ? 1.582 -9.794 2.089 1.00 92.81 91 THR A C 1
ATOM 704 O O . THR A 1 91 ? 2.769 -9.867 1.779 1.00 92.81 91 THR A O 1
ATOM 707 N N . VAL A 1 92 ? 0.599 -9.994 1.204 1.00 93.38 92 VAL A N 1
ATOM 708 C CA . VAL A 1 92 ? 0.844 -10.293 -0.217 1.00 93.38 92 VAL A CA 1
ATOM 709 C C . VAL A 1 92 ? 1.577 -9.140 -0.904 1.00 93.38 92 VAL A C 1
ATOM 711 O O . VAL A 1 92 ? 2.553 -9.384 -1.611 1.00 93.38 92 VAL A O 1
ATOM 714 N N . LEU A 1 93 ? 1.174 -7.886 -0.670 1.00 93.00 93 LEU A N 1
ATOM 715 C CA . LEU A 1 93 ? 1.869 -6.709 -1.208 1.00 93.00 93 LEU A CA 1
ATOM 716 C C . LEU A 1 93 ? 3.331 -6.637 -0.757 1.00 93.00 93 LEU A C 1
ATOM 718 O O . LEU A 1 93 ? 4.209 -6.390 -1.578 1.00 93.00 93 LEU A O 1
ATOM 722 N N . ILE A 1 94 ? 3.604 -6.898 0.522 1.00 93.31 94 ILE A N 1
ATOM 723 C CA . ILE A 1 94 ? 4.964 -6.879 1.078 1.00 93.31 94 ILE A CA 1
ATOM 724 C C . ILE A 1 94 ? 5.811 -8.002 0.476 1.00 93.31 94 ILE A C 1
ATOM 726 O O . ILE A 1 94 ? 6.932 -7.759 0.035 1.00 93.31 94 ILE A O 1
ATOM 730 N N . ALA A 1 95 ? 5.271 -9.222 0.420 1.00 93.25 95 ALA A N 1
ATOM 731 C CA . ALA A 1 95 ? 5.974 -10.378 -0.127 1.00 93.25 95 ALA A CA 1
ATOM 732 C C . ALA A 1 95 ? 6.285 -10.203 -1.621 1.00 93.25 95 ALA A C 1
ATOM 734 O O . ALA A 1 95 ? 7.386 -10.511 -2.070 1.00 93.25 95 ALA A O 1
ATOM 735 N N . THR A 1 96 ? 5.337 -9.665 -2.389 1.00 92.81 96 THR A N 1
ATOM 736 C CA . THR A 1 96 ? 5.536 -9.395 -3.819 1.00 92.81 96 THR A CA 1
ATOM 737 C C . THR A 1 96 ? 6.474 -8.217 -4.066 1.00 92.81 96 THR A C 1
ATOM 739 O O . THR A 1 96 ? 7.302 -8.310 -4.964 1.00 92.81 96 THR A O 1
ATOM 742 N N . ALA A 1 97 ? 6.435 -7.155 -3.254 1.00 91.12 97 ALA A N 1
ATOM 743 C CA . ALA A 1 97 ? 7.412 -6.064 -3.331 1.00 91.12 97 ALA A CA 1
ATOM 744 C C . ALA A 1 97 ? 8.836 -6.566 -3.051 1.00 91.12 97 ALA A C 1
ATOM 746 O O . ALA A 1 97 ? 9.760 -6.272 -3.808 1.00 91.12 97 ALA A O 1
ATOM 747 N N . PHE A 1 98 ? 8.999 -7.382 -2.005 1.00 90.88 98 PHE A N 1
ATOM 748 C CA . PHE A 1 98 ? 10.262 -8.055 -1.711 1.00 90.88 98 PHE A CA 1
ATOM 749 C C . PHE A 1 98 ? 10.700 -8.944 -2.881 1.00 90.88 98 PHE A C 1
ATOM 751 O O . PHE A 1 98 ? 11.858 -8.902 -3.289 1.00 90.88 98 PHE A O 1
ATOM 758 N N . GLY A 1 99 ? 9.767 -9.691 -3.475 1.00 88.94 99 GLY A N 1
ATOM 759 C CA . GLY A 1 99 ? 10.034 -10.508 -4.653 1.00 88.94 99 GLY A CA 1
ATOM 760 C C . GLY A 1 99 ? 10.490 -9.703 -5.865 1.00 88.94 99 GLY A C 1
ATOM 761 O O . GLY A 1 99 ? 11.480 -10.061 -6.488 1.00 88.94 99 GLY A O 1
ATOM 762 N N . LEU A 1 100 ? 9.850 -8.575 -6.168 1.00 87.44 100 LEU A N 1
ATOM 763 C CA . LEU A 1 100 ? 10.267 -7.706 -7.274 1.00 87.44 100 LEU A CA 1
ATOM 764 C C . LEU A 1 100 ? 11.661 -7.109 -7.072 1.00 87.44 100 LEU A C 1
ATOM 766 O O . LEU A 1 100 ? 12.338 -6.818 -8.059 1.00 87.44 100 LEU A O 1
ATOM 770 N N . TYR A 1 101 ? 12.066 -6.918 -5.815 1.00 86.12 101 TYR A N 1
ATOM 771 C CA . TYR A 1 101 ? 13.356 -6.336 -5.469 1.00 86.12 101 TYR A CA 1
ATOM 772 C C . TYR A 1 101 ? 14.485 -7.375 -5.422 1.00 86.12 101 TYR A C 1
ATOM 774 O O . TYR A 1 101 ? 15.585 -7.096 -5.888 1.00 86.12 101 TYR A O 1
ATOM 782 N N . TYR A 1 102 ? 14.224 -8.570 -4.879 1.00 86.19 102 TYR A N 1
ATOM 783 C CA . TYR A 1 102 ? 15.265 -9.566 -4.590 1.00 86.19 102 TYR A CA 1
ATOM 784 C C . TYR A 1 102 ? 15.178 -10.847 -5.424 1.00 86.19 102 TYR A C 1
ATOM 786 O O . TYR A 1 102 ? 16.204 -11.491 -5.645 1.00 86.19 102 TYR A O 1
ATOM 794 N N . LEU A 1 103 ? 13.996 -11.244 -5.909 1.00 80.31 103 LEU A N 1
ATOM 795 C CA . LEU A 1 103 ? 13.872 -12.408 -6.788 1.00 80.31 103 LEU A CA 1
ATOM 796 C C . LEU A 1 103 ? 14.193 -11.978 -8.227 1.00 80.31 103 LEU A C 1
ATOM 798 O O . LEU A 1 103 ? 13.319 -11.620 -9.012 1.00 80.31 103 LEU A O 1
ATOM 802 N N . GLY A 1 104 ? 15.479 -12.035 -8.577 1.00 65.25 104 GLY A N 1
ATOM 803 C CA . GLY A 1 104 ? 16.011 -11.686 -9.899 1.00 65.25 104 GLY A CA 1
ATOM 804 C C . GLY A 1 104 ? 15.713 -12.689 -11.022 1.00 65.25 104 GLY A C 1
ATOM 805 O O . GLY A 1 104 ? 16.406 -12.674 -12.032 1.00 65.25 104 GLY A O 1
ATOM 806 N N . SER A 1 105 ? 14.729 -13.585 -10.875 1.00 78.50 105 SER A N 1
ATOM 807 C CA . SER A 1 105 ? 14.400 -14.536 -11.944 1.00 78.50 105 SER A CA 1
ATOM 808 C C . SER A 1 105 ? 13.534 -13.865 -13.012 1.00 78.50 105 SER A C 1
ATOM 810 O O . SER A 1 105 ? 12.454 -13.356 -12.693 1.00 78.50 105 SER A O 1
ATOM 812 N N . GLU A 1 106 ? 13.937 -13.938 -14.276 1.00 78.00 106 GLU A N 1
ATOM 813 C CA . GLU A 1 106 ? 13.176 -13.357 -15.390 1.00 78.00 106 GLU A CA 1
ATOM 814 C C . GLU A 1 106 ? 11.794 -14.003 -15.573 1.00 78.00 106 GLU A C 1
ATOM 816 O O . GLU A 1 106 ? 10.849 -13.337 -15.986 1.00 78.00 106 GLU A O 1
ATOM 821 N N . THR A 1 107 ? 11.635 -15.273 -15.185 1.00 82.06 107 THR A N 1
ATOM 822 C CA . THR A 1 107 ? 10.364 -15.999 -15.319 1.00 82.06 107 THR A CA 1
ATOM 823 C C . THR A 1 107 ? 9.332 -15.605 -14.263 1.00 82.06 107 THR A C 1
ATOM 825 O O . THR A 1 107 ? 8.155 -15.484 -14.587 1.00 82.06 107 THR A O 1
ATOM 828 N N . LEU A 1 108 ? 9.728 -15.397 -13.000 1.00 83.75 108 LEU A N 1
ATOM 829 C CA . LEU A 1 108 ? 8.776 -15.064 -11.926 1.00 83.75 108 LEU A CA 1
ATOM 830 C C . LEU A 1 108 ? 8.443 -13.572 -11.874 1.00 83.75 108 LEU A C 1
ATOM 832 O O . LEU A 1 108 ? 7.369 -13.198 -11.408 1.00 83.75 108 LEU A O 1
ATOM 836 N N . ARG A 1 109 ? 9.343 -12.710 -12.352 1.00 85.56 109 ARG A N 1
ATOM 837 C CA . ARG A 1 109 ? 9.205 -11.255 -12.235 1.00 85.56 109 ARG A CA 1
ATOM 838 C C . ARG A 1 109 ? 7.905 -10.702 -12.851 1.00 85.56 109 ARG A C 1
ATOM 840 O O . ARG A 1 109 ? 7.263 -9.893 -12.177 1.00 85.56 109 ARG A O 1
ATOM 847 N N . PRO A 1 110 ? 7.445 -11.152 -14.038 1.00 87.00 110 PRO A N 1
ATOM 848 C CA . PRO A 1 110 ? 6.160 -10.729 -14.594 1.00 87.00 110 PRO A CA 1
ATOM 849 C C . PRO A 1 110 ? 4.981 -11.153 -13.715 1.00 87.00 110 PRO A C 1
ATOM 851 O O . PRO A 1 110 ? 4.117 -10.335 -13.412 1.00 87.00 110 PRO A O 1
ATOM 854 N N . TRP A 1 111 ? 4.967 -12.403 -13.244 1.00 89.56 111 TRP A N 1
ATOM 855 C CA . TRP A 1 111 ? 3.903 -12.917 -12.376 1.00 89.56 111 TRP A CA 1
ATOM 856 C C . TRP A 1 111 ? 3.813 -12.141 -11.065 1.00 89.56 111 TRP A C 1
ATOM 858 O O . TRP A 1 111 ? 2.728 -11.717 -10.671 1.00 89.56 111 TRP A O 1
ATOM 868 N N . ILE A 1 112 ? 4.952 -11.897 -10.412 1.00 90.94 112 ILE A N 1
ATOM 869 C CA . ILE A 1 112 ? 5.004 -11.125 -9.167 1.00 90.94 112 ILE A CA 1
ATOM 870 C C . ILE A 1 112 ? 4.522 -9.689 -9.414 1.00 90.94 112 ILE A C 1
ATOM 872 O O . ILE A 1 112 ? 3.774 -9.159 -8.596 1.00 90.94 112 ILE A O 1
ATOM 876 N N . SER A 1 113 ? 4.884 -9.079 -10.548 1.00 89.88 113 SER A N 1
ATOM 877 C CA . SER A 1 113 ? 4.424 -7.735 -10.920 1.00 89.88 113 SER A CA 1
ATOM 878 C C . SER A 1 113 ? 2.903 -7.673 -11.085 1.00 89.88 113 SER A C 1
ATOM 880 O O . SER A 1 113 ? 2.260 -6.812 -10.483 1.00 89.88 113 SER A O 1
ATOM 882 N N . TRP A 1 114 ? 2.311 -8.629 -11.808 1.00 90.75 114 TRP A N 1
ATOM 883 C CA . TRP A 1 114 ? 0.858 -8.728 -11.973 1.00 90.75 114 TRP A CA 1
ATOM 884 C C . TRP A 1 114 ? 0.131 -8.941 -10.645 1.00 90.75 114 TRP A C 1
ATOM 886 O O . TRP A 1 114 ? -0.870 -8.274 -10.381 1.00 90.75 114 TRP A O 1
ATOM 896 N N . ILE A 1 115 ? 0.643 -9.826 -9.784 1.00 92.69 115 ILE A N 1
ATOM 897 C CA . ILE A 1 115 ? 0.059 -10.067 -8.458 1.00 92.69 115 ILE A CA 1
ATOM 898 C C . ILE A 1 115 ? 0.166 -8.806 -7.593 1.00 92.69 115 ILE A C 1
ATOM 900 O O . ILE A 1 115 ? -0.804 -8.448 -6.926 1.00 92.69 115 ILE A O 1
ATOM 904 N N . HIS A 1 116 ? 1.305 -8.110 -7.618 1.00 93.56 116 HIS A N 1
ATOM 905 C CA . HIS A 1 116 ? 1.497 -6.868 -6.872 1.00 93.56 116 HIS A CA 1
ATOM 906 C C . HIS A 1 116 ? 0.506 -5.787 -7.320 1.00 93.56 116 HIS A C 1
ATOM 908 O O . HIS A 1 116 ? -0.150 -5.165 -6.485 1.00 93.56 116 HIS A O 1
ATOM 914 N N . LEU A 1 117 ? 0.336 -5.619 -8.635 1.00 92.00 117 LEU A N 1
ATOM 915 C CA . LEU A 1 117 ? -0.616 -4.671 -9.208 1.00 92.00 117 LEU A CA 1
ATOM 916 C C . LEU A 1 117 ? -2.061 -5.026 -8.826 1.00 92.00 117 LEU A C 1
ATOM 918 O O . LEU A 1 117 ? -2.789 -4.177 -8.311 1.00 92.00 117 LEU A O 1
ATOM 922 N N . ALA A 1 118 ? -2.466 -6.288 -9.002 1.00 92.38 118 ALA A N 1
ATOM 923 C CA . ALA A 1 118 ? -3.810 -6.754 -8.661 1.00 92.38 118 ALA A CA 1
ATOM 924 C C . ALA A 1 118 ? -4.113 -6.601 -7.159 1.00 92.38 118 ALA A C 1
ATOM 926 O O . ALA A 1 118 ? -5.205 -6.166 -6.770 1.00 92.38 118 ALA A O 1
ATOM 927 N N . ALA A 1 119 ? -3.136 -6.906 -6.300 1.00 91.56 119 ALA A N 1
ATOM 928 C CA . ALA A 1 119 ? -3.255 -6.715 -4.862 1.00 91.56 119 ALA A CA 1
ATOM 929 C C . ALA A 1 119 ? -3.340 -5.225 -4.490 1.00 91.56 119 ALA A C 1
ATOM 931 O O . ALA A 1 119 ? -4.167 -4.850 -3.656 1.00 91.56 119 ALA A O 1
ATOM 932 N N . GLY A 1 120 ? -2.556 -4.369 -5.151 1.00 90.06 120 GLY A N 1
ATOM 933 C CA . GLY A 1 120 ? -2.597 -2.916 -4.982 1.00 90.06 120 GLY A CA 1
ATOM 934 C C . GLY A 1 120 ? -3.968 -2.336 -5.327 1.00 90.06 120 GLY A C 1
ATOM 935 O O . GLY A 1 120 ? -4.564 -1.631 -4.512 1.00 90.06 120 GLY A O 1
ATOM 936 N N . CYS A 1 121 ? -4.533 -2.717 -6.477 1.00 90.06 121 CYS A N 1
ATOM 937 C CA . CYS A 1 121 ? -5.893 -2.334 -6.867 1.00 90.06 121 CYS A CA 1
ATOM 938 C C . CYS A 1 121 ? -6.942 -2.823 -5.857 1.00 90.06 121 CYS A C 1
ATOM 940 O O . CYS A 1 121 ? -7.854 -2.080 -5.488 1.00 90.06 121 CYS A O 1
ATOM 942 N N . SER A 1 122 ? -6.791 -4.052 -5.358 1.00 89.88 122 SER A N 1
ATOM 943 C CA . SER A 1 122 ? -7.698 -4.619 -4.355 1.00 89.88 122 SER A CA 1
ATOM 944 C C . SER A 1 122 ? -7.693 -3.806 -3.057 1.00 89.88 122 SER A C 1
ATOM 946 O O . SER A 1 122 ? -8.749 -3.581 -2.469 1.00 89.88 122 SER A O 1
ATOM 948 N N . VAL A 1 123 ? -6.533 -3.306 -2.618 1.00 87.69 123 VAL A N 1
ATOM 949 C CA . VAL A 1 123 ? -6.419 -2.474 -1.409 1.00 87.69 123 VAL A CA 1
ATOM 950 C C . VAL A 1 123 ? -7.206 -1.170 -1.527 1.00 87.69 123 VAL A C 1
ATOM 952 O O . VAL A 1 123 ? -7.886 -0.801 -0.567 1.00 87.69 123 VAL A O 1
ATOM 955 N N . VAL A 1 124 ? -7.184 -0.513 -2.690 1.00 87.94 124 VAL A N 1
ATOM 956 C CA . VAL A 1 124 ? -7.929 0.739 -2.935 1.00 87.94 124 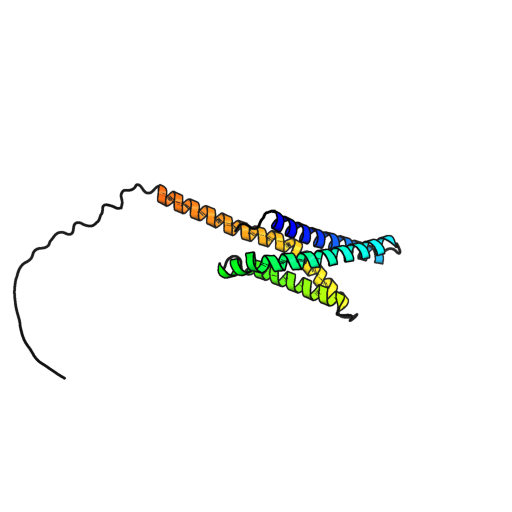VAL A CA 1
ATOM 957 C C . VAL A 1 124 ? -9.433 0.551 -2.713 1.00 87.94 124 VAL A C 1
ATOM 959 O O . VAL A 1 124 ? -10.096 1.443 -2.185 1.00 87.94 124 VAL A O 1
ATOM 962 N N . LEU A 1 125 ? -9.968 -0.626 -3.047 1.00 86.88 125 LEU A N 1
ATOM 963 C CA . LEU A 1 125 ? -11.386 -0.955 -2.881 1.00 86.88 125 LEU A CA 1
ATOM 964 C C . LEU A 1 125 ? -11.710 -1.513 -1.486 1.00 86.88 125 LEU A C 1
ATOM 966 O O . LEU A 1 125 ? -12.707 -1.133 -0.870 1.00 86.88 125 LEU A O 1
ATOM 970 N N . LEU A 1 126 ? -10.868 -2.405 -0.959 1.00 85.00 126 LEU A N 1
ATOM 971 C CA . LEU A 1 126 ? -11.134 -3.128 0.287 1.00 85.00 126 LEU A CA 1
ATOM 972 C C . LEU A 1 126 ? -10.977 -2.253 1.540 1.00 85.00 126 LEU A C 1
ATOM 974 O O . LEU A 1 126 ? -11.706 -2.458 2.513 1.00 85.00 126 LEU A O 1
ATOM 978 N N . LEU A 1 127 ? -10.076 -1.262 1.538 1.00 82.69 127 LEU A N 1
ATOM 979 C CA . LEU A 1 127 ? -9.878 -0.352 2.679 1.00 82.69 127 LEU A CA 1
ATOM 980 C C . LEU A 1 127 ? -11.137 0.474 3.008 1.00 82.69 127 LEU A C 1
ATOM 982 O O . LEU A 1 127 ? -11.585 0.431 4.161 1.00 82.69 127 LEU A O 1
ATOM 986 N N . PRO A 1 128 ? -11.754 1.194 2.047 1.00 83.50 128 PRO A N 1
ATOM 987 C CA . PRO A 1 128 ? -13.015 1.899 2.277 1.00 83.50 128 PRO A CA 1
ATOM 988 C C . PRO A 1 128 ? -14.129 0.975 2.777 1.00 83.50 128 PRO A C 1
ATOM 990 O O . PRO A 1 128 ? -14.846 1.329 3.717 1.00 83.50 128 PRO A O 1
ATOM 993 N N . VAL A 1 129 ? -14.238 -0.230 2.205 1.00 83.44 129 VAL A N 1
ATOM 994 C CA . VAL A 1 129 ? -15.237 -1.233 2.604 1.00 83.44 129 VAL A CA 1
ATOM 995 C C . VAL A 1 129 ? -15.019 -1.682 4.052 1.00 83.44 129 VAL A C 1
ATOM 997 O O . VAL A 1 129 ? -15.968 -1.688 4.838 1.00 83.44 129 VAL A O 1
ATOM 1000 N N . HIS A 1 130 ? -13.779 -1.978 4.453 1.00 84.00 130 HIS A N 1
ATOM 1001 C CA . HIS A 1 130 ? -13.439 -2.334 5.833 1.00 84.00 130 HIS A CA 1
ATOM 1002 C C . HIS A 1 130 ? -13.818 -1.221 6.826 1.00 84.00 130 HIS A C 1
ATOM 1004 O O . HIS A 1 130 ? -14.442 -1.487 7.861 1.00 84.00 130 HIS A O 1
ATOM 1010 N N . ILE A 1 131 ? -13.505 0.038 6.493 1.00 81.88 131 ILE A N 1
ATOM 1011 C CA . ILE A 1 131 ? -13.843 1.205 7.321 1.00 81.88 131 ILE A CA 1
ATOM 1012 C C . ILE A 1 131 ? -15.363 1.365 7.431 1.00 81.88 131 ILE A C 1
ATOM 1014 O O . ILE A 1 131 ? -15.886 1.616 8.521 1.00 81.88 131 ILE A O 1
ATOM 1018 N N . TRP A 1 132 ? -16.088 1.211 6.324 1.00 80.44 132 TRP A N 1
ATOM 1019 C CA . TRP A 1 132 ? -17.542 1.329 6.300 1.00 80.44 132 TRP A CA 1
ATOM 1020 C C . TRP A 1 132 ? -18.218 0.244 7.145 1.00 80.44 132 TRP A C 1
ATOM 1022 O O . TRP A 1 132 ? -19.034 0.573 8.012 1.00 80.44 132 TRP A O 1
ATOM 1032 N N . LEU A 1 133 ? -17.819 -1.022 6.988 1.00 79.88 133 LEU A N 1
ATOM 1033 C CA . LEU A 1 133 ? -18.317 -2.138 7.801 1.00 79.88 133 LEU A CA 1
ATOM 1034 C C . LEU A 1 133 ? -18.051 -1.905 9.297 1.00 79.88 133 LEU A C 1
ATOM 1036 O O . LEU A 1 133 ? -18.970 -2.002 10.114 1.00 79.88 133 LEU A O 1
ATOM 1040 N N . GLY A 1 134 ? -16.840 -1.468 9.662 1.00 72.56 134 GLY A N 1
ATOM 1041 C CA . GLY A 1 134 ? -16.495 -1.160 11.055 1.00 72.56 134 GLY A CA 1
ATOM 1042 C C . GLY A 1 134 ? -17.304 0.001 11.658 1.00 72.56 134 GLY A C 1
ATOM 1043 O O . GLY A 1 134 ? -17.629 -0.004 12.855 1.00 72.56 134 GLY A O 1
ATOM 1044 N N . ARG A 1 135 ? -17.679 0.998 10.842 1.00 78.06 135 ARG A N 1
ATOM 1045 C CA . ARG A 1 135 ? -18.536 2.120 11.266 1.00 78.06 135 ARG A CA 1
ATOM 1046 C C . ARG A 1 135 ? -19.993 1.697 11.442 1.00 78.06 135 ARG A C 1
ATOM 1048 O O . ARG A 1 135 ? -20.606 2.121 12.422 1.00 78.06 135 ARG A O 1
ATOM 1055 N N . ARG A 1 136 ? -20.533 0.847 10.561 1.00 75.19 136 ARG A N 1
ATOM 1056 C CA . ARG A 1 136 ? -21.916 0.338 10.659 1.00 75.19 136 ARG A CA 1
ATOM 1057 C C . ARG A 1 136 ? -22.139 -0.463 11.933 1.00 75.19 136 ARG A C 1
ATOM 1059 O O . ARG A 1 136 ? -23.072 -0.165 12.672 1.00 75.19 136 ARG A O 1
ATOM 1066 N N . GLU A 1 137 ? -21.240 -1.394 12.246 1.00 73.56 137 GLU A N 1
ATOM 1067 C CA . GLU A 1 137 ? -21.317 -2.175 13.490 1.00 73.56 137 GLU A CA 1
ATOM 1068 C C . GLU A 1 137 ? -21.239 -1.292 14.744 1.00 73.56 137 GLU A C 1
ATOM 1070 O O . GLU A 1 137 ? -21.822 -1.598 15.786 1.00 73.56 137 GLU A O 1
ATOM 1075 N N . SER A 1 138 ? -20.501 -0.182 14.662 1.00 70.19 138 SER A N 1
ATOM 1076 C CA . SER A 1 138 ? -20.373 0.773 15.764 1.00 70.19 138 SER A CA 1
ATOM 1077 C C . SER A 1 138 ? -21.617 1.648 15.924 1.00 70.19 138 SER A C 1
ATOM 1079 O O . SER A 1 138 ? -21.988 1.948 17.058 1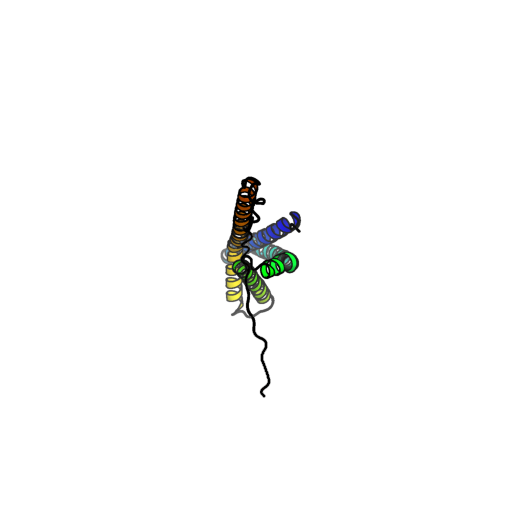.00 70.19 138 SER A O 1
ATOM 1081 N N . LYS A 1 139 ? -22.272 2.028 14.818 1.00 72.06 139 LYS A N 1
ATOM 1082 C CA . LYS A 1 139 ? -23.532 2.784 14.829 1.00 72.06 139 LYS A CA 1
ATOM 1083 C C . LYS A 1 139 ? -24.694 1.923 15.331 1.00 72.06 139 LYS A C 1
ATOM 1085 O O . LYS A 1 139 ? -25.340 2.316 16.290 1.00 72.06 139 LYS A O 1
ATOM 1090 N N . ALA A 1 140 ? -24.871 0.716 14.788 1.00 71.75 140 ALA A N 1
ATOM 1091 C CA . ALA A 1 140 ? -25.950 -0.195 15.184 1.00 71.75 140 ALA A CA 1
ATOM 1092 C C . ALA A 1 140 ? -25.961 -0.485 16.696 1.00 71.75 140 ALA A C 1
ATOM 1094 O O . ALA A 1 140 ? -27.015 -0.542 17.319 1.00 71.75 140 ALA A O 1
ATOM 1095 N N . LYS A 1 141 ? -24.779 -0.605 17.316 1.00 66.00 141 LYS A N 1
ATOM 1096 C CA . LYS A 1 141 ? -24.662 -0.817 18.766 1.00 66.00 141 LYS A CA 1
ATOM 1097 C C . LYS A 1 141 ? -24.936 0.437 19.594 1.00 66.00 141 LYS A C 1
ATOM 1099 O O . LYS A 1 141 ? -25.482 0.308 20.680 1.00 66.00 141 LYS A O 1
ATOM 1104 N N . ARG A 1 142 ? -24.570 1.629 19.105 1.00 75.69 142 ARG A N 1
ATOM 1105 C CA . ARG A 1 142 ? -24.937 2.895 19.766 1.00 75.69 142 ARG A CA 1
ATOM 1106 C C . ARG A 1 142 ? -26.447 3.073 19.779 1.00 75.69 142 ARG A C 1
ATOM 1108 O O . ARG A 1 142 ? -26.993 3.389 20.827 1.00 75.69 142 ARG A O 1
ATOM 1115 N N . ASP A 1 143 ? -27.083 2.808 18.643 1.00 76.69 143 ASP A N 1
ATOM 1116 C CA . ASP A 1 143 ? -28.530 2.924 18.480 1.00 76.69 143 ASP A CA 1
ATOM 1117 C C . ASP A 1 143 ? -29.252 1.895 19.381 1.00 76.69 143 ASP A C 1
ATOM 1119 O O . ASP A 1 143 ? -30.182 2.249 20.100 1.00 76.69 143 ASP A O 1
ATOM 1123 N N . ALA A 1 144 ? -28.751 0.652 19.459 1.00 76.00 144 ALA A N 1
ATOM 1124 C CA . ALA A 1 144 ? -29.273 -0.366 20.377 1.00 76.00 144 ALA A CA 1
ATOM 1125 C C . ALA A 1 144 ? -29.111 0.015 21.862 1.00 76.00 144 ALA A C 1
ATOM 1127 O O . ALA A 1 144 ? -30.069 -0.081 22.621 1.00 76.00 144 ALA A O 1
ATOM 1128 N N . SER A 1 145 ? -27.929 0.488 22.284 1.00 77.62 145 SER A N 1
ATOM 1129 C CA . SER A 1 145 ? -27.704 0.928 23.669 1.00 77.62 145 SER A CA 1
ATOM 1130 C C . SER A 1 145 ? -28.536 2.159 24.042 1.00 77.62 145 SER A C 1
ATOM 1132 O O . SER A 1 145 ? -29.018 2.232 25.168 1.00 77.62 145 SER A O 1
ATOM 1134 N N . ALA A 1 146 ? -28.733 3.104 23.117 1.00 78.38 146 ALA A N 1
ATOM 1135 C CA . ALA A 1 146 ? -29.596 4.265 23.330 1.00 78.38 146 A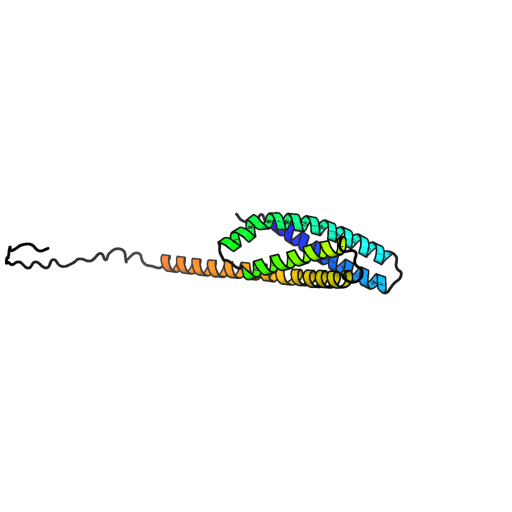LA A CA 1
ATOM 1136 C C . ALA A 1 146 ? -31.066 3.850 23.513 1.00 78.38 146 ALA A C 1
ATOM 1138 O O . ALA A 1 146 ? -31.708 4.319 24.450 1.00 78.38 146 ALA A O 1
ATOM 1139 N N . ASN A 1 147 ? -31.564 2.908 22.701 1.00 77.50 147 ASN A N 1
ATOM 1140 C CA . ASN A 1 147 ? -32.905 2.342 22.876 1.00 77.50 147 ASN A CA 1
ATOM 1141 C C . ASN A 1 147 ? -33.062 1.606 24.214 1.00 77.50 147 ASN A C 1
ATOM 1143 O O . ASN A 1 147 ? -34.089 1.755 24.871 1.00 77.50 147 ASN A O 1
ATOM 1147 N N . THR A 1 148 ? -32.054 0.845 24.658 1.00 80.81 148 THR A N 1
ATOM 1148 C CA . THR A 1 148 ? -32.095 0.190 25.975 1.00 80.81 148 THR A CA 1
ATOM 1149 C C . THR A 1 148 ? -32.165 1.215 27.107 1.00 80.81 148 THR A C 1
ATOM 1151 O O . THR A 1 148 ? -33.014 1.087 27.984 1.00 80.81 148 THR A O 1
ATOM 1154 N N . LEU A 1 149 ? -31.328 2.258 27.080 1.00 78.88 149 LEU A N 1
ATOM 1155 C CA . LEU A 1 149 ? -31.339 3.307 28.107 1.00 78.88 149 LEU A CA 1
ATOM 1156 C C . LEU A 1 149 ? -32.667 4.078 28.132 1.00 78.88 149 LEU A C 1
ATOM 1158 O O . LEU A 1 149 ? -33.202 4.309 29.212 1.00 78.88 149 LEU A O 1
ATOM 1162 N N . ALA A 1 150 ? -33.231 4.396 26.963 1.00 75.44 150 ALA A N 1
ATOM 1163 C CA . ALA A 1 150 ? -34.545 5.027 26.854 1.00 75.44 150 ALA A CA 1
ATOM 1164 C C . ALA A 1 150 ? -35.676 4.127 27.392 1.00 75.44 150 ALA A C 1
ATOM 1166 O O . ALA A 1 150 ? -36.599 4.615 28.041 1.00 75.44 150 ALA A O 1
ATOM 1167 N N . SER A 1 151 ? -35.589 2.807 27.179 1.00 74.19 151 SER A N 1
ATOM 1168 C CA . SER A 1 151 ? -36.561 1.851 27.731 1.00 74.19 151 SER A CA 1
ATOM 1169 C C . SER A 1 151 ? -36.492 1.741 29.259 1.00 74.19 151 SER A C 1
ATOM 1171 O O . SER A 1 151 ? -37.520 1.569 29.906 1.00 74.19 151 SER A O 1
ATOM 1173 N N . VAL A 1 152 ? -35.299 1.891 29.850 1.00 73.94 152 VAL A N 1
ATOM 1174 C CA . VAL A 1 152 ? -35.106 1.867 31.309 1.00 73.94 152 VAL A CA 1
ATOM 1175 C C . VAL A 1 152 ? -35.563 3.180 31.950 1.00 73.94 152 VAL A C 1
ATOM 1177 O O . VAL A 1 152 ? -36.152 3.145 33.024 1.00 73.94 152 VAL A O 1
ATOM 1180 N N . SER A 1 153 ? -35.356 4.332 31.301 1.00 73.19 153 SER A N 1
ATOM 1181 C CA . SER A 1 153 ? -35.776 5.633 31.845 1.00 73.19 153 SER A CA 1
ATOM 1182 C C . SER A 1 153 ? -37.290 5.864 31.816 1.00 73.19 153 SER A C 1
ATOM 1184 O O . SER A 1 153 ? -37.788 6.677 32.585 1.00 73.19 153 SER A O 1
ATOM 1186 N N . HIS A 1 154 ? -38.021 5.175 30.932 1.00 58.75 154 HIS A N 1
ATOM 1187 C CA . HIS A 1 154 ? -39.484 5.258 30.847 1.00 58.75 154 HIS A CA 1
ATOM 1188 C C . HIS A 1 154 ? -40.225 4.262 31.751 1.00 58.75 154 HIS A C 1
ATOM 1190 O O . HIS A 1 154 ? -41.453 4.300 31.794 1.00 58.75 154 HIS A O 1
ATOM 1196 N N . GLN A 1 155 ? -39.517 3.397 32.487 1.00 56.50 155 GLN A N 1
ATOM 1197 C CA . GLN A 1 155 ? -40.131 2.586 33.539 1.00 56.50 155 GLN A CA 1
ATOM 1198 C C . GLN A 1 155 ? -40.533 3.517 34.697 1.00 56.50 155 GLN A C 1
ATOM 1200 O O . GLN A 1 155 ? -39.644 4.077 35.346 1.00 56.50 155 GLN A O 1
ATOM 1205 N N . PRO A 1 156 ? -41.834 3.716 34.994 1.00 49.19 156 PRO A N 1
ATOM 1206 C CA . PRO A 1 156 ? -42.219 4.404 36.218 1.00 49.19 156 PRO A CA 1
ATOM 1207 C C . PRO A 1 156 ? -41.659 3.610 37.403 1.00 49.19 156 PRO A C 1
ATOM 1209 O O . PRO A 1 156 ? -41.700 2.380 37.409 1.00 49.19 156 PRO A O 1
ATOM 1212 N N . ALA A 1 157 ? -41.116 4.315 38.395 1.00 52.97 157 ALA A N 1
ATOM 1213 C CA . ALA A 1 157 ? -40.396 3.794 39.560 1.00 52.97 157 ALA A CA 1
ATOM 1214 C C . ALA A 1 157 ? -41.254 2.956 40.545 1.00 52.97 157 ALA A C 1
ATOM 1216 O O . ALA A 1 157 ? -41.101 3.062 41.758 1.00 52.97 157 ALA A O 1
ATOM 1217 N N . LEU A 1 158 ? -42.176 2.125 40.054 1.00 51.34 158 LEU A N 1
ATOM 1218 C CA . LEU A 1 158 ? -43.233 1.485 40.839 1.00 51.34 158 LEU A CA 1
ATOM 1219 C C . LEU A 1 158 ? -43.102 -0.040 40.981 1.00 51.34 158 LEU A C 1
ATOM 1221 O O . LEU A 1 158 ? -44.045 -0.681 41.431 1.00 51.34 158 LEU A O 1
ATOM 1225 N N . SER A 1 159 ? -41.955 -0.650 40.661 1.00 50.91 159 SER A N 1
ATOM 1226 C CA . SER A 1 159 ? -41.783 -2.109 40.806 1.00 50.91 159 SER A CA 1
ATOM 1227 C C . SER A 1 159 ? -40.881 -2.565 41.961 1.00 50.91 159 SER A C 1
ATOM 1229 O O . SER A 1 159 ? -40.690 -3.767 42.116 1.00 50.91 159 SER A O 1
ATOM 1231 N N . ILE A 1 160 ? -40.340 -1.661 42.794 1.00 52.44 160 ILE A N 1
ATOM 1232 C CA . ILE A 1 160 ? -39.542 -2.050 43.983 1.00 52.44 160 ILE A CA 1
ATOM 1233 C C . ILE A 1 160 ? -40.415 -2.328 45.227 1.00 52.44 160 ILE A C 1
ATOM 1235 O O . ILE A 1 160 ? -39.936 -2.895 46.203 1.00 52.44 160 ILE A O 1
ATOM 1239 N N . VAL A 1 161 ? -41.725 -2.059 45.185 1.00 53.25 161 VAL A N 1
ATOM 1240 C CA . VAL A 1 161 ? -42.658 -2.401 46.278 1.00 53.25 161 VAL A CA 1
ATOM 1241 C C . VAL A 1 161 ? -43.573 -3.549 45.853 1.00 53.25 161 VAL A C 1
ATOM 1243 O O . VAL A 1 161 ? -44.759 -3.375 45.590 1.00 53.25 161 VAL A O 1
ATOM 1246 N N . ARG A 1 162 ? -43.014 -4.755 45.745 1.00 53.28 162 ARG A N 1
ATOM 1247 C CA . ARG A 1 162 ? -43.803 -5.995 45.823 1.00 53.28 162 ARG A CA 1
ATOM 1248 C C . ARG A 1 162 ? -42.948 -7.142 46.358 1.00 53.28 162 ARG A C 1
ATOM 1250 O O . ARG A 1 162 ? -42.851 -8.198 45.745 1.00 53.28 162 ARG A O 1
ATOM 1257 N N . ILE A 1 163 ? -42.331 -6.939 47.522 1.00 52.12 163 ILE A N 1
ATOM 1258 C CA . ILE A 1 163 ? -41.939 -8.067 48.372 1.00 52.12 163 ILE A CA 1
ATOM 1259 C C . ILE A 1 163 ? -43.186 -8.470 49.163 1.00 52.12 163 ILE A C 1
ATOM 1261 O O . ILE A 1 163 ? -43.464 -7.957 50.236 1.00 52.12 163 ILE A O 1
ATOM 1265 N N . GLN A 1 164 ? -43.990 -9.299 48.503 1.00 48.34 164 GLN A N 1
ATOM 1266 C CA . GLN A 1 164 ? -44.611 -10.506 49.042 1.00 48.34 164 GLN A CA 1
ATOM 1267 C C . GLN A 1 164 ? -44.889 -10.518 50.557 1.00 48.34 164 GLN A C 1
ATOM 1269 O O . GLN A 1 164 ? -44.100 -11.049 51.335 1.00 48.34 164 GLN A O 1
ATOM 1274 N N . GLU A 1 165 ? -46.062 -10.024 50.958 1.00 45.88 165 GLU A N 1
ATOM 1275 C CA . GLU A 1 165 ? -46.697 -10.499 52.187 1.00 45.88 165 GLU A CA 1
ATOM 1276 C C . GLU A 1 165 ? -47.092 -11.968 51.983 1.00 45.88 165 GLU A C 1
ATOM 1278 O O . GLU A 1 165 ? -47.940 -12.297 51.150 1.00 45.88 165 GLU A O 1
ATOM 1283 N N . SER A 1 166 ? -46.426 -12.876 52.695 1.00 47.28 166 SER A N 1
ATOM 1284 C CA . SER A 1 166 ? -46.835 -14.273 52.804 1.00 47.28 166 SER A CA 1
ATOM 1285 C C . SER A 1 166 ? -47.825 -14.415 53.967 1.00 47.28 166 SER A C 1
ATOM 1287 O O . SER A 1 166 ? -47.527 -13.972 55.078 1.00 47.28 166 SER A O 1
ATOM 1289 N N . PRO A 1 167 ? -48.999 -15.044 53.776 1.00 49.19 167 PRO A N 1
ATOM 1290 C CA . PRO A 1 167 ? -49.895 -15.300 54.889 1.00 49.19 167 PRO A CA 1
ATOM 1291 C C . PRO A 1 167 ? -49.304 -16.426 55.743 1.00 49.19 167 PRO A C 1
ATOM 1293 O O . PRO A 1 167 ? -49.083 -17.546 55.277 1.00 49.19 167 PRO A O 1
ATOM 1296 N N . VAL A 1 168 ? -49.042 -16.107 57.011 1.00 57.94 168 VAL A N 1
ATOM 1297 C CA . VAL A 1 168 ? -48.709 -17.060 58.072 1.00 57.94 168 VAL A CA 1
ATOM 1298 C C . VAL A 1 168 ? -49.835 -18.088 58.170 1.00 57.94 168 VAL A C 1
ATOM 1300 O O . VAL A 1 168 ? -50.924 -17.793 58.661 1.00 57.94 168 VAL A O 1
ATOM 1303 N N . LYS A 1 169 ? -49.579 -19.315 57.708 1.00 51.75 169 LYS A N 1
ATOM 1304 C CA . LYS A 1 169 ? -50.451 -20.458 57.976 1.00 51.75 169 LYS A CA 1
ATOM 1305 C C . LYS A 1 169 ? -49.977 -21.130 59.260 1.00 51.75 169 LYS A C 1
ATOM 1307 O O . LYS A 1 169 ? -49.103 -21.991 59.241 1.00 51.75 169 LYS A O 1
ATOM 1312 N N . ASN A 1 170 ? -50.558 -20.695 60.373 1.00 54.03 170 ASN A N 1
ATOM 1313 C CA . ASN A 1 170 ? -50.529 -21.437 61.622 1.00 54.03 170 ASN A CA 1
ATOM 1314 C C . ASN A 1 170 ? -51.412 -22.685 61.464 1.00 54.03 170 ASN A C 1
ATOM 1316 O O . ASN A 1 170 ? -52.620 -22.573 61.257 1.00 54.03 170 ASN A O 1
ATOM 1320 N N . SER A 1 171 ? -50.814 -23.868 61.545 1.00 55.59 171 SER A N 1
ATOM 1321 C CA . SER A 1 171 ? -51.541 -25.076 61.917 1.00 55.59 171 SER A CA 1
ATOM 1322 C C . SER A 1 171 ? -50.658 -25.900 62.835 1.00 55.59 171 SER A C 1
ATOM 1324 O O . SER A 1 171 ? -49.740 -26.595 62.395 1.00 55.59 171 SER A O 1
ATOM 1326 N N . ASP A 1 172 ? -50.969 -25.785 64.118 1.00 52.56 172 ASP A N 1
ATOM 1327 C CA . ASP A 1 172 ? -50.684 -26.778 65.134 1.00 52.56 172 ASP A CA 1
ATOM 1328 C C . ASP A 1 172 ? -50.933 -28.208 64.631 1.00 52.56 172 ASP A C 1
ATOM 1330 O O . ASP A 1 172 ? -51.882 -28.471 63.886 1.00 52.56 172 ASP A O 1
ATOM 1334 N N . ARG A 1 173 ? -50.154 -29.138 65.201 1.00 49.25 173 ARG A N 1
ATOM 1335 C CA . ARG A 1 173 ? -50.639 -30.339 65.915 1.00 49.25 173 ARG A CA 1
ATOM 1336 C C . ARG A 1 173 ? -49.940 -31.650 65.515 1.00 49.25 173 ARG A C 1
ATOM 1338 O O . ARG A 1 173 ? -50.343 -32.349 64.600 1.00 49.25 173 ARG A O 1
ATOM 1345 N N . MET A 1 174 ? -48.991 -32.002 66.387 1.00 49.38 174 MET A N 1
ATOM 1346 C CA . MET A 1 174 ? -48.779 -33.309 67.032 1.00 49.38 174 MET A CA 1
ATOM 1347 C C . MET A 1 174 ? -48.246 -34.541 66.274 1.00 49.38 174 MET A C 1
ATOM 1349 O O . MET A 1 174 ? -48.662 -34.913 65.186 1.00 49.38 174 MET A O 1
ATOM 1353 N N . THR A 1 175 ? -47.480 -35.291 67.082 1.00 50.66 175 THR A N 1
ATOM 1354 C CA . THR A 1 175 ? -47.082 -36.707 66.983 1.00 50.66 175 THR A CA 1
ATOM 1355 C C . THR A 1 175 ? -45.912 -36.948 66.020 1.00 50.66 175 THR A C 1
ATOM 1357 O O . THR A 1 175 ? -45.954 -36.569 64.866 1.00 50.66 175 THR A O 1
ATOM 1360 N N . GLY A 1 176 ? -44.762 -37.502 66.397 1.00 50.53 176 GLY A N 1
ATOM 1361 C CA . GLY A 1 176 ? -44.426 -38.358 67.522 1.00 50.53 176 GLY A CA 1
ATOM 1362 C C . GLY A 1 176 ? -43.899 -39.680 66.972 1.00 50.53 176 GLY A C 1
ATOM 1363 O O . GLY A 1 176 ? -44.703 -40.544 66.659 1.00 50.53 176 GLY A O 1
ATOM 1364 N N . LYS A 1 177 ? -42.572 -39.849 66.873 1.00 51.50 177 LYS A N 1
ATOM 1365 C CA . LYS A 1 177 ? -41.896 -41.139 67.112 1.00 51.50 177 LYS A CA 1
ATOM 1366 C C . LYS A 1 177 ? -40.374 -41.019 67.039 1.00 51.50 177 LYS A C 1
ATOM 1368 O O . LYS A 1 177 ? -39.793 -40.771 65.990 1.00 51.50 177 LYS A O 1
ATOM 1373 N N . ARG A 1 178 ? -39.755 -41.258 68.197 1.00 56.34 178 ARG A N 1
ATOM 1374 C CA . ARG A 1 178 ? -38.431 -41.875 68.330 1.00 56.34 178 ARG A CA 1
ATOM 1375 C C . ARG A 1 178 ? -38.502 -43.323 67.843 1.00 56.34 178 ARG A C 1
ATOM 1377 O O . ARG A 1 178 ? -39.468 -43.999 68.184 1.00 56.34 178 ARG A O 1
ATOM 1384 N N . ASP A 1 179 ? -37.462 -43.759 67.138 1.00 52.53 179 ASP A N 1
ATOM 1385 C CA . ASP A 1 179 ? -36.879 -45.117 67.045 1.00 52.53 179 ASP A CA 1
ATOM 1386 C C . ASP A 1 179 ? -36.219 -45.231 65.659 1.00 52.53 179 ASP A C 1
ATOM 1388 O O . ASP A 1 179 ? -36.754 -44.706 64.695 1.00 52.53 179 ASP A O 1
ATOM 1392 N N . LYS A 1 180 ? -35.099 -45.902 65.402 1.00 53.09 180 LYS A N 1
ATOM 1393 C CA . LYS A 1 180 ? -34.102 -46.652 66.174 1.00 53.09 180 LYS A CA 1
ATOM 1394 C C . LYS A 1 180 ? -33.023 -47.050 65.149 1.00 53.09 180 LYS A C 1
ATOM 1396 O O . LYS A 1 180 ? -33.345 -47.268 63.992 1.00 53.09 180 LYS A O 1
ATOM 1401 N N . ARG A 1 181 ? -31.798 -47.260 65.640 1.00 49.03 181 ARG A N 1
ATOM 1402 C CA . ARG A 1 181 ? -30.831 -48.300 65.221 1.00 49.03 181 ARG A CA 1
ATOM 1403 C C . ARG A 1 181 ? -30.462 -48.477 63.732 1.00 49.03 181 ARG A C 1
ATOM 1405 O O . ARG A 1 181 ?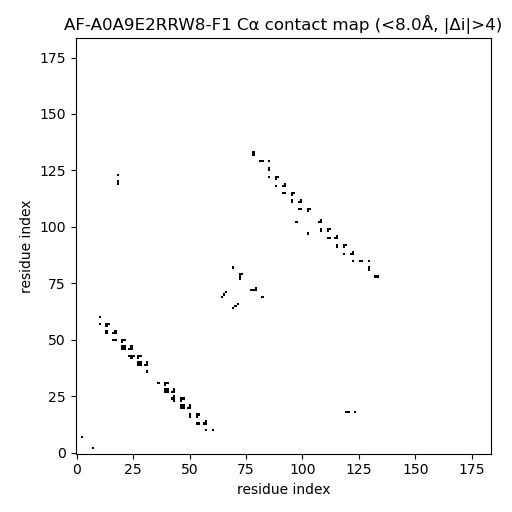 -31.225 -48.998 62.939 1.00 49.03 181 ARG A O 1
ATOM 1412 N N . ALA A 1 182 ? -29.163 -48.275 63.503 1.00 51.44 182 ALA A N 1
ATOM 1413 C CA . ALA A 1 182 ? -28.174 -49.304 63.144 1.00 51.44 182 ALA A CA 1
ATOM 1414 C C . ALA A 1 182 ? -28.418 -50.212 61.924 1.00 51.44 182 ALA A C 1
ATOM 1416 O O . ALA A 1 182 ? -29.296 -51.072 61.953 1.00 51.44 182 ALA A O 1
ATOM 1417 N N . ARG A 1 183 ? -27.487 -50.110 60.966 1.00 54.97 183 ARG A N 1
ATOM 1418 C CA . ARG A 1 183 ? -26.863 -51.135 60.090 1.00 54.97 183 ARG A CA 1
ATOM 1419 C C . ARG A 1 183 ? -26.356 -50.386 58.852 1.00 54.97 183 ARG A C 1
ATOM 1421 O O . ARG A 1 183 ? -27.064 -49.510 58.377 1.00 54.97 183 ARG A O 1
ATOM 1428 N N . SER A 1 184 ? -25.199 -50.640 58.268 1.00 58.19 184 SER A N 1
ATOM 1429 C CA . SER A 1 184 ? -24.055 -51.529 58.495 1.00 58.19 184 SER A CA 1
ATOM 1430 C C . SER A 1 184 ? -22.996 -51.042 57.514 1.00 58.19 184 SER A C 1
ATOM 1432 O O . SER A 1 184 ? -23.428 -50.718 56.382 1.00 58.19 184 SER A O 1
#

Nearest PDB structures (foldseek):
  6zsj-assembly1_C  TM=4.000E-01  e=1.766E+00  Homo sapiens
  4wpe-assembly1_A-2  TM=4.363E-01  e=3.052E+00  Saccharomyces cerevisiae S288C
  3va9-assembly1_A  TM=4.463E-01  e=6.212E+00  Rhodopseudomonas palustris CGA009
  2v0o-assembly2_C  TM=3.484E-01  e=6.212E+00  Homo sapiens

pLDDT: mean 78.4, std 14.53, range [45.56, 94.75]

Secondary structure (DSSP, 8-state):
-PPPHHHHHHHHHHHHHHHHHHHHHHHHHHHHHH---HHHHHHHHHHHHHHHHHHHHHHHHHHHHIIIIIHHHHHTT-SHHHHHHHHHHHHHHHHHHHHHHH---TTHHHHHHHHHHHHHHHHHHHHHHHHHHHHHHHHHHHHHHHHHHHHHHTS-S-SS------------------------

Radius of gyration: 32.97 Å; Cα contacts (8 Å, |Δi|>4): 80; chains: 1; bounding box: 68×65×96 Å

Foldseek 3Di:
DPDPPVLVVLLVVLLVLLLVLVVQLVVLVVVVVVDVDPVSVVSNVVSVVSNVVSLVVNVVSVVVCCVVPVVVCVVVVHPNVLVVVLVVLVVLLVVLVCCCVPVPDPVCNVVSVVSNVVSSVVNVVSVVVSVVSNVVVVVVVVVVVVVVVVVVVPPDPPPPPDPDDDDDDDDDDDDDDDDDDDDD

Solvent-accessible surface area (backbone atoms only — not comparable to full-atom values): 10665 Å² total; per-residue (Å²): 133,80,78,54,68,66,61,56,50,51,52,54,50,35,55,48,50,35,52,51,26,49,52,53,23,52,54,23,51,55,48,37,78,76,38,95,50,66,65,30,54,52,49,25,53,53,24,48,51,54,24,54,56,37,48,56,53,41,52,54,52,50,60,64,38,38,71,69,49,50,56,49,32,55,75,65,67,46,66,51,66,58,52,48,54,56,50,52,48,50,51,51,38,51,53,26,52,49,35,70,74,68,47,85,47,80,79,54,40,59,56,37,49,54,51,32,50,54,41,52,58,46,47,71,57,49,52,60,50,43,53,50,54,58,48,49,62,53,47,57,50,51,55,51,52,51,52,52,52,54,57,60,70,69,53,73,94,71,77,85,81,70,82,74,85,73,84,84,79,86,73,88,83,84,85,89,79,91,84,77,81,90,85,131

Mean predicted aligned error: 13.24 Å

Sequence (184 aa):
MQLKKSFRVSIYAAFAVLSLSGAVWFLANWQKDLSTGEIWQQVAANMLMIHGGTAMLALLLIGALIPVHLLRGWRSRRNRVSGAVVVTINTVLIATAFGLYYLGSETLRPWISWIHLAAGCSVVLLLPVHIWLGRRESKAKRDASANTLASVSHQPALSIVRIQESPVKNSDRMTGKRDKRARS

=== Feature glossary ===
Legend for the data blocks above and below:

— What the protein is —

The amino-acid sequence is the protein's primary structure: the linear order of residues from the N-terminus to the C-terminus, written in one-letter code. Everything else here — the 3D coordinates, the secondary structure, the domain annotations — is ultimately a consequence of this string.

Functional annotations link the protein to curated databases. InterPro entries identify conserved domains and families by matching the sequence against member-database signatures (Pfam, PROSITE, CDD, …). Gene Ontology (GO) terms describe molecular function, biological process, and cellular component in a controlled vocabulary. CATH places the structure in a hierarchical fold classification (Class/Architecture/Topology/Homologous-superfamily). The organism is the source species.

— Where its atoms are —

Atomic coordinates in PDBx/mmCIF format — the same representation the Protein Data Bank distributes. Each line of the _atom_site loop places one backbone atom in Cartesian space (units: ångströms, origin: arbitrary).

The six renders are orthographic views along the three Cartesian axes in both directions. Representation (cartoon, sticks, or surface) and color scheme (sequence-rainbow or by-chain) vary across proteins so the training set covers all the common visualization conventions.

— Local backbone conformation —

Eight-state secondary structure (DSSP): H is the canonical α-helix, G the tighter 3₁₀-helix, I the wider π-helix; E/B are β-structure, T and S are turns and bends, and '-' is everything else. DSSP derives these from the pattern of main-chain N–H···O=C hydrogen bonds, not from the sequence.

Three-state secondary structure (P-SEA) collapses the eight DSSP classes into helix (a), strand (b), and coil (c). P-SEA assigns these from Cα geometry alone — distances and angles — without requiring backbone oxygens, so it works on any Cα trace.

φ (phi) and ψ (psi) are the two rotatable backbone dihedrals per residue: φ is the C(i-1)–N–Cα–C torsion, ψ is the N–Cα–C–N(i+1) torsion, both in degrees on (−180°, 180°]. α-helical residues cluster near (−60°, −45°); β-strand residues near (−120°, +130°). A Ramachandran plot is simply a scatter of (φ, ψ) for every residue.

— Global shape and packing —

The geometric summary reports three shape descriptors. Rg (radius of gyration) measures how spread out the Cα atoms are about their centre of mass; compact globular proteins have small Rg, elongated or unfolded ones large. Cα contacts (<8 Å, |i−j|>4) count long-range residue pairs in spatial proximity — high for tightly packed folds, near zero for rods or random coil. The bounding-box extents give the protein's footprint along x, y, z in Å.

SASA measures how much of the protein is reachable by solvent. It is computed by rolling a water-sized probe over the atomic surface and summing the exposed area (Å²). Per-residue SASA distinguishes core (buried, low SASA) from surface (exposed, high SASA) residues; total SASA is a whole-molecule size measure.

Plot images: a contact map (which residues are close in 3D, as an N×N binary image), a Ramachandran scatter (backbone torsion angles, revealing secondary-structure composition at a glance), and — for AlphaFold structures — a PAE heatmap (pairwise prediction confidence).

— Structural neighborhood —

A 3Di character summarizes, for each residue, the relative orientation of the Cα frame of its nearest spatial neighbor. Because it encodes fold topology rather than chemistry, 3Di alignments detect remote structural similarity that sequence alignment misses.

The Foldseek neighbor list gives the closest experimentally determined structures in the PDB, ranked by structural alignment. TM-score near 1 means near-identical fold; near 0.3 means only rough topology match. This is how one finds what a novel AlphaFold prediction most resembles in the solved-structure universe.

— Confidence and disorder —

For AlphaFold models, the B-factor field carries pLDDT — the model's own estimate of local accuracy on a 0–100 scale. Regions with pLDDT<50 should be treated as essentially unmodeled; they often correspond to intrinsically disordered segments.

Crystallographic B-factors measure how much each atom's electron density is smeared out, in Å². They rise in mobile loops and surface residues and fall in the buried interior. In AlphaFold models this column is repurposed to hold pLDDT instead.

Predicted Aligned Error (PAE) is an AlphaFold confidence matrix: entry (i, j) is the expected error in the position of residue j, in ångströms, when the prediction is superimposed on the true structure at residue i. Low PAE within a block of residues means that block is internally rigid and well-predicted; high PAE between two blocks means their relative placement is uncertain even if each block individually is confident.